Protein AF-R9LW75-F1 (afdb_monomer_lite)

Secondary structure (DSSP, 8-state):
-------TT-EEEEE--SHHHHHHHHHHHHTT-EEEEESSS--HHHHTTSSEEEE--S-HHHHHHHHHHHHHTT-EEEETT--TT-SB---EEEEETTEEEEE--TTS-HHHHHHHHHHHHHHIIIIIHHHHHHHHHHHHHHTT-HHHHHHHHHS-HHHHHHHHHHHHHSEEEEEEES---SHHHHHHHHHHHTTSSEEEETTS-HHHHHHHHHHTT-EEEEEE--SSS-HHHHHHHHHSTT---GGGSHHHHHHHHGGG--TTEEEEE---GGGHHHHHHHTT-SSSEEEETTSPP---SSEEEEEE--SS--HIIIIIIHHHHHHHHHTT-EEE-S-SSGGG-HHHHHHHHHHT-

Radius of gyration: 32.81 Å; chains: 1; bounding box: 68×45×93 Å

Sequence (357 aa):
MIVDVCWKNKKVLVVGSGKQGKRKGEQFEKEGALVSYRDHDFSFEEIARFDCVAACTDDRTMNDKIACFAQQYGVFCVSATYSKDASLHMMREINLDELKMGLSTKHGFLMYGELIKKEIIALYENKWKEKLVILKKFRPYVLGHKEWMRFLMDLRVDQLNWLFEMINGKEGRACVFHSCQDDGQHAMVMGFLEGTAMAFYMNESMETLKEICMHFNANIIWQPMFMHNGYVYTCFRRMFENAKPLLMNDNTWKKLLEPLDCENAVLIVHPTKDKRLRNKILSYCKCAQVIELDEKVQWNCSEMIVYPLFLLDGKHVKVDVEKMLEKGRREGIQIKMPFHCLLKCKEFQKIYLQSVL

Foldseek 3Di:
DDDDDQQAAFEEEEEAPPPQSVVVQVVSVVSRHDYDYDYPPDDLVVQLVGQEYEAEHPDPVVLQVSLQSCLVSVHAYEYPVDYPSHPDYDFDWDCDPLDIDGDDPPPPDPVVVVVVSVVVNCCCVPPPVLLSVLLVVCCVVCPPPVVLSVLSVVDDSVVSVVLVVQLVVLEFEEEEAADDDDPVQLVLVCVLCVPRHHYDHLVRPVLSVVVSSVSSNRHYHYEYADQDPDPSVVVVCVRVVPHDHLNVDLVLLLLQCVVQAAQQEEEEEADDVVCVSQVSSVVNHDHYHGDYLPDADDRPDLEHEYEHAAATLDPSLVPSVVVNVVVVVVVNHHYHYPDSYLSPRPSSSVSCVVPPD

Structure (mmCIF, N/CA/C/O backbone):
data_AF-R9LW75-F1
#
_entry.id   AF-R9LW75-F1
#
loop_
_atom_site.group_PDB
_atom_site.id
_atom_site.type_symbol
_atom_site.label_atom_id
_atom_site.label_alt_id
_atom_site.label_comp_id
_atom_site.label_asym_id
_atom_site.label_entity_id
_atom_site.label_seq_id
_atom_site.pdbx_PDB_ins_code
_atom_site.Cartn_x
_atom_site.Cartn_y
_atom_site.Cartn_z
_atom_site.occupancy
_atom_site.B_iso_or_equiv
_atom_site.auth_seq_id
_atom_site.auth_comp_id
_atom_site.auth_asym_id
_atom_site.auth_atom_id
_atom_site.pdbx_PDB_model_num
ATOM 1 N N . MET A 1 1 ? 8.024 13.841 -29.234 1.00 72.38 1 MET A N 1
ATOM 2 C CA . MET A 1 1 ? 7.632 12.458 -28.895 1.00 72.38 1 MET A CA 1
ATOM 3 C C . MET A 1 1 ? 8.854 11.769 -28.303 1.00 72.38 1 MET A C 1
ATOM 5 O O . MET A 1 1 ? 9.936 12.010 -28.817 1.00 72.38 1 MET A O 1
ATOM 9 N N . ILE A 1 2 ? 8.710 11.015 -27.211 1.00 82.81 2 ILE A N 1
ATOM 10 C CA . ILE A 1 2 ? 9.787 10.176 -26.654 1.00 82.81 2 ILE A CA 1
ATOM 11 C C . ILE A 1 2 ? 9.481 8.747 -27.095 1.00 82.81 2 ILE A C 1
ATOM 13 O O . ILE A 1 2 ? 8.336 8.320 -26.967 1.00 82.81 2 ILE A O 1
ATOM 17 N N . VAL A 1 3 ? 10.473 8.045 -27.636 1.00 85.00 3 VAL A N 1
ATOM 18 C CA . VAL A 1 3 ? 10.338 6.666 -28.117 1.00 85.00 3 VAL A CA 1
ATOM 19 C C . VAL A 1 3 ? 11.501 5.827 -27.605 1.00 85.00 3 VAL A C 1
ATOM 21 O O . VAL A 1 3 ? 12.612 6.340 -27.474 1.00 85.00 3 VAL A O 1
ATOM 24 N N . ASP A 1 4 ? 11.240 4.553 -27.319 1.00 86.69 4 ASP A N 1
ATOM 25 C CA . ASP A 1 4 ? 12.282 3.546 -27.121 1.00 86.69 4 ASP A CA 1
ATOM 26 C C . ASP A 1 4 ? 12.447 2.776 -28.435 1.00 86.69 4 ASP A C 1
ATOM 28 O O . ASP A 1 4 ? 11.464 2.262 -28.977 1.00 86.69 4 ASP A O 1
ATOM 32 N N . VAL A 1 5 ? 13.659 2.756 -28.987 1.00 87.88 5 VAL A N 1
ATOM 33 C CA . VAL A 1 5 ? 13.944 2.163 -30.300 1.00 87.88 5 VAL A CA 1
ATOM 34 C C . VAL A 1 5 ? 14.768 0.903 -30.094 1.00 87.88 5 VAL A C 1
ATOM 36 O O . VAL A 1 5 ? 15.819 0.941 -29.469 1.00 87.88 5 VAL A O 1
ATOM 39 N N . CYS A 1 6 ? 14.310 -0.222 -30.641 1.00 90.31 6 CYS A N 1
ATOM 40 C CA . CYS A 1 6 ? 15.078 -1.460 -30.600 1.00 90.31 6 CYS A CA 1
ATOM 41 C C . CYS A 1 6 ? 16.147 -1.460 -31.702 1.00 90.31 6 CYS A C 1
ATOM 43 O O . CYS A 1 6 ? 15.820 -1.588 -32.884 1.00 90.31 6 CYS A O 1
ATOM 45 N N . TRP A 1 7 ? 17.421 -1.360 -31.316 1.00 94.19 7 TRP A N 1
ATOM 46 C CA . TRP A 1 7 ? 18.557 -1.388 -32.250 1.00 94.19 7 TRP A CA 1
ATOM 47 C C . TRP A 1 7 ? 19.107 -2.783 -32.546 1.00 94.19 7 TRP A C 1
ATOM 49 O O . TRP A 1 7 ? 20.043 -2.921 -33.333 1.00 94.19 7 TRP A O 1
ATOM 59 N N . LYS A 1 8 ? 18.523 -3.833 -31.964 1.00 96.69 8 LYS A N 1
ATOM 60 C CA . LYS A 1 8 ? 18.993 -5.206 -32.152 1.00 96.69 8 LYS A CA 1
ATOM 61 C C . LYS A 1 8 ? 19.026 -5.579 -33.639 1.00 96.69 8 LYS A C 1
ATOM 63 O O . LYS A 1 8 ? 18.007 -5.510 -34.325 1.00 96.69 8 LYS A O 1
ATOM 68 N N . ASN A 1 9 ? 20.192 -6.014 -34.115 1.00 96.69 9 ASN A N 1
ATOM 69 C CA . ASN A 1 9 ? 20.493 -6.381 -35.503 1.00 96.69 9 ASN A CA 1
ATOM 70 C C . ASN A 1 9 ? 20.328 -5.246 -36.535 1.00 96.69 9 ASN A C 1
ATOM 72 O O . ASN A 1 9 ? 20.305 -5.515 -37.737 1.00 96.69 9 ASN A O 1
ATOM 76 N N . LYS A 1 10 ? 20.209 -3.987 -36.097 1.00 97.50 10 LYS A N 1
ATOM 77 C CA . LYS A 1 10 ? 20.144 -2.820 -36.985 1.00 97.50 10 LYS A CA 1
ATOM 78 C C . LYS A 1 10 ? 21.538 -2.353 -37.371 1.00 97.50 10 LYS A C 1
ATOM 80 O O . LYS A 1 10 ? 22.440 -2.360 -36.538 1.00 97.50 10 LYS A O 1
ATOM 85 N N . LYS A 1 11 ? 21.723 -1.955 -38.630 1.00 97.75 11 LYS A N 1
ATOM 86 C CA . LYS A 1 11 ? 23.001 -1.438 -39.127 1.00 97.75 11 LYS A CA 1
ATOM 87 C C . LYS A 1 11 ? 23.136 0.020 -38.719 1.00 97.75 11 LYS A C 1
ATOM 89 O O . LYS A 1 11 ? 22.323 0.848 -39.129 1.00 97.75 11 LYS A O 1
ATOM 94 N N . VAL A 1 12 ? 24.178 0.337 -37.957 1.00 97.31 12 VAL A N 1
ATOM 95 C CA . VAL A 1 12 ? 24.452 1.703 -37.501 1.00 97.31 12 VAL A CA 1
ATOM 96 C C . VAL A 1 12 ? 25.821 2.147 -37.995 1.00 97.31 12 VAL A C 1
ATOM 98 O O . VAL A 1 12 ? 26.823 1.487 -37.733 1.00 97.31 12 VAL A O 1
ATOM 101 N N . LEU A 1 13 ? 25.867 3.275 -38.695 1.00 96.88 13 LEU A N 1
ATOM 102 C CA . LEU A 1 13 ? 27.110 3.921 -39.101 1.00 96.88 13 LEU A CA 1
ATOM 103 C C . LEU A 1 13 ? 27.479 5.000 -38.084 1.00 96.88 13 LEU A C 1
ATOM 105 O O . LEU A 1 13 ? 26.689 5.901 -37.832 1.00 96.88 13 LEU A O 1
ATOM 109 N N . VAL A 1 14 ? 28.682 4.963 -37.528 1.00 96.81 14 VAL A N 1
ATOM 110 C CA . VAL A 1 14 ? 29.240 6.041 -36.706 1.00 96.81 14 VAL A CA 1
ATOM 111 C C . VAL A 1 14 ? 30.280 6.778 -37.536 1.00 96.81 14 VAL A C 1
ATOM 113 O O . VAL A 1 14 ? 31.276 6.185 -37.944 1.00 96.81 14 VAL A O 1
ATOM 116 N N . VAL A 1 15 ? 30.050 8.069 -37.771 1.00 95.19 15 VAL A N 1
ATOM 117 C CA . VAL A 1 15 ? 30.966 8.940 -38.517 1.00 95.19 15 VAL A CA 1
ATOM 118 C C . VAL A 1 15 ? 31.700 9.848 -37.534 1.00 95.19 15 VAL A C 1
ATOM 120 O O . VAL A 1 15 ? 31.070 10.658 -36.857 1.00 95.19 15 VAL A O 1
ATOM 123 N N . GLY A 1 16 ? 33.022 9.717 -37.460 1.00 93.25 16 GLY A N 1
ATOM 124 C CA . GLY A 1 16 ? 33.885 10.332 -36.453 1.00 93.25 16 GLY A CA 1
ATOM 125 C C . GLY A 1 16 ? 34.111 9.387 -35.271 1.00 93.25 16 GLY A C 1
ATOM 126 O O . GLY A 1 16 ? 33.317 9.354 -34.338 1.00 93.25 16 GLY A O 1
ATOM 127 N N . SER A 1 17 ? 35.211 8.636 -35.291 1.00 86.88 17 SER A N 1
ATOM 128 C CA . SER A 1 17 ? 35.638 7.619 -34.318 1.00 86.88 17 SER A CA 1
ATOM 129 C C . SER A 1 17 ? 36.383 8.193 -33.101 1.00 86.88 17 SER A C 1
ATOM 131 O O . SER A 1 17 ? 36.983 7.468 -32.299 1.00 86.88 17 SER A O 1
ATOM 133 N N . GLY A 1 18 ? 36.307 9.513 -32.916 1.00 89.44 18 GLY A N 1
ATOM 134 C CA . GLY A 1 18 ? 36.761 10.191 -31.709 1.00 89.44 18 GLY A CA 1
ATOM 135 C C . GLY A 1 18 ? 35.998 9.741 -30.455 1.00 89.44 18 GLY A C 1
ATOM 136 O O . GLY A 1 18 ? 35.123 8.872 -30.476 1.00 89.44 18 GLY A O 1
ATOM 137 N N . LYS A 1 19 ? 36.301 10.368 -29.314 1.00 91.31 19 LYS A N 1
ATOM 138 C CA . LYS A 1 19 ? 35.733 9.981 -28.008 1.00 91.31 19 LYS A CA 1
ATOM 139 C C . LYS A 1 19 ? 34.197 9.929 -28.001 1.00 91.31 19 LYS A C 1
ATOM 141 O O . LYS A 1 19 ? 33.622 9.038 -27.379 1.00 91.31 19 LYS A O 1
ATOM 146 N N . GLN A 1 20 ? 33.535 10.873 -28.675 1.00 89.12 20 GLN A N 1
ATOM 147 C CA . GLN A 1 20 ? 32.069 10.909 -28.752 1.00 89.12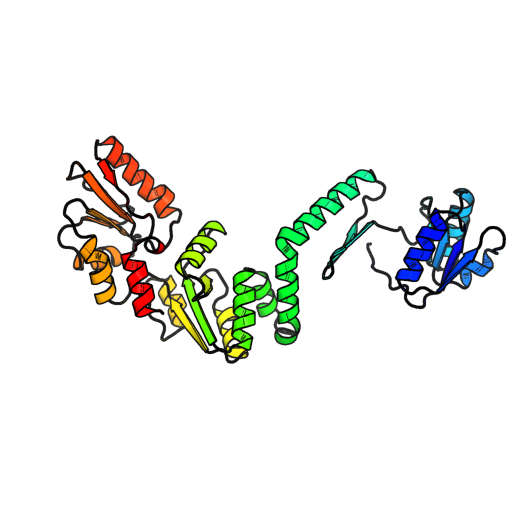 20 GLN A CA 1
ATOM 148 C C . GLN A 1 20 ? 31.505 9.789 -29.630 1.00 89.12 20 GLN A C 1
ATOM 150 O O . GLN A 1 20 ? 30.534 9.149 -29.231 1.00 89.12 20 GLN A O 1
ATOM 155 N N . GLY A 1 21 ? 32.131 9.520 -30.778 1.00 93.19 21 GLY A N 1
ATOM 156 C CA . GLY A 1 21 ? 31.723 8.438 -31.669 1.00 93.19 21 GLY A CA 1
ATOM 157 C C . GLY A 1 21 ? 31.882 7.068 -31.043 1.00 93.19 21 GLY A C 1
ATOM 158 O O . GLY A 1 21 ? 30.926 6.303 -31.054 1.00 93.19 21 GLY A O 1
ATOM 159 N N . LYS A 1 22 ? 33.027 6.786 -30.403 1.00 94.19 22 LYS A N 1
ATOM 160 C CA . LYS A 1 22 ? 33.232 5.528 -29.661 1.00 94.19 22 LYS A CA 1
ATOM 161 C C . LYS A 1 22 ? 32.154 5.317 -28.610 1.00 94.19 22 LYS A C 1
ATOM 163 O O . LYS A 1 22 ? 31.453 4.317 -28.641 1.00 94.19 22 LYS A O 1
ATOM 168 N N . ARG A 1 23 ? 31.922 6.325 -27.763 1.00 92.25 23 ARG A N 1
ATOM 169 C CA . ARG A 1 23 ? 30.869 6.276 -26.741 1.00 92.25 23 ARG A CA 1
ATOM 170 C C . ARG A 1 23 ? 29.479 6.019 -27.341 1.00 92.25 23 ARG A C 1
ATOM 172 O O . ARG A 1 23 ? 28.655 5.361 -26.711 1.00 92.25 23 ARG A O 1
ATOM 179 N N . LYS A 1 24 ? 29.173 6.587 -28.513 1.00 91.38 24 LYS A N 1
ATOM 180 C CA . LYS A 1 24 ? 27.884 6.377 -29.187 1.00 91.38 24 LYS A CA 1
ATOM 181 C C . LYS A 1 24 ? 27.779 5.000 -29.824 1.00 91.38 24 LYS A C 1
ATOM 183 O O . LYS A 1 24 ? 26.743 4.365 -29.665 1.00 91.38 24 LYS A O 1
ATOM 188 N N . GLY A 1 25 ? 28.827 4.539 -30.488 1.00 94.44 25 GLY A N 1
ATOM 189 C CA . GLY A 1 25 ? 28.880 3.201 -31.056 1.00 94.44 25 GLY A CA 1
ATOM 190 C C . GLY A 1 25 ? 28.752 2.118 -29.984 1.00 94.44 25 GLY A C 1
ATOM 191 O O . GLY A 1 25 ? 27.862 1.286 -30.099 1.00 94.44 25 GLY A O 1
ATOM 192 N N . GLU A 1 26 ? 29.489 2.223 -28.874 1.00 94.88 26 GLU A N 1
ATOM 193 C CA . GLU A 1 26 ? 29.370 1.324 -27.712 1.00 94.88 26 GLU A CA 1
ATOM 194 C C . GLU A 1 26 ? 27.936 1.271 -27.151 1.00 94.88 26 GLU A C 1
ATOM 196 O O . GLU A 1 26 ? 27.452 0.213 -26.746 1.00 94.88 26 GLU A O 1
ATOM 201 N N . GLN A 1 27 ? 27.222 2.408 -27.137 1.00 91.31 27 GLN A N 1
ATOM 202 C CA . GLN A 1 27 ? 25.816 2.451 -26.723 1.00 91.31 27 GLN A CA 1
ATOM 203 C C . GLN A 1 27 ? 24.937 1.610 -27.664 1.00 91.31 27 GLN A C 1
ATOM 205 O O . GLN A 1 27 ? 24.149 0.794 -27.192 1.00 91.31 27 GLN A O 1
ATOM 210 N N . PHE A 1 28 ? 25.091 1.770 -28.980 1.00 94.81 28 PHE A N 1
ATOM 211 C CA . PHE A 1 28 ? 24.346 0.986 -29.968 1.00 94.81 28 PHE A CA 1
ATOM 212 C C . PHE A 1 28 ? 24.725 -0.504 -29.940 1.00 94.81 28 PHE A C 1
ATOM 214 O O . PHE A 1 28 ? 23.843 -1.359 -30.009 1.00 94.81 28 PHE A O 1
ATOM 221 N N . GLU A 1 29 ? 26.009 -0.835 -29.786 1.00 96.06 29 GLU A N 1
ATOM 222 C CA . GLU A 1 29 ? 26.501 -2.214 -29.644 1.00 96.06 29 GLU A CA 1
ATOM 223 C C . GLU A 1 29 ? 25.880 -2.905 -28.426 1.00 96.06 29 GLU A C 1
ATOM 225 O O . GLU A 1 29 ? 25.405 -4.036 -28.531 1.00 96.06 29 GLU A O 1
ATOM 230 N N . LYS A 1 30 ? 25.799 -2.208 -27.284 1.00 92.88 30 LYS A N 1
ATOM 231 C CA . LYS A 1 30 ? 25.139 -2.717 -26.071 1.00 92.88 30 LYS A CA 1
ATOM 232 C C . LYS A 1 30 ? 23.656 -3.031 -26.298 1.00 92.88 30 LYS A C 1
ATOM 234 O O . LYS A 1 30 ? 23.120 -3.948 -25.679 1.00 92.88 30 LYS A O 1
ATOM 239 N N . GLU A 1 31 ? 23.001 -2.298 -27.193 1.00 91.62 31 GLU A N 1
ATOM 240 C CA . GLU A 1 31 ? 21.609 -2.523 -27.606 1.00 91.62 31 GLU A CA 1
ATOM 241 C C . GLU A 1 31 ? 21.476 -3.578 -28.731 1.00 91.62 31 GLU A C 1
ATOM 243 O O . GLU A 1 31 ? 20.371 -3.879 -29.190 1.00 91.62 31 GLU A O 1
ATOM 248 N N . GLY A 1 32 ? 22.592 -4.196 -29.138 1.00 95.62 32 GLY A N 1
ATOM 249 C CA . GLY A 1 32 ? 22.659 -5.286 -30.111 1.00 95.62 32 GLY A CA 1
ATOM 250 C C . GLY A 1 32 ? 22.753 -4.836 -31.568 1.00 95.62 32 GLY A C 1
ATOM 251 O O . GLY A 1 32 ? 22.433 -5.626 -32.458 1.00 95.62 32 GLY A O 1
ATOM 252 N N . ALA A 1 33 ? 23.128 -3.583 -31.829 1.00 97.44 33 ALA A N 1
ATOM 253 C CA . ALA A 1 33 ? 23.308 -3.064 -33.180 1.00 97.44 33 ALA A CA 1
ATOM 254 C C . ALA A 1 33 ? 24.572 -3.613 -33.861 1.00 97.44 33 ALA A C 1
ATOM 256 O O . ALA A 1 33 ? 25.560 -3.949 -33.211 1.00 97.44 33 ALA A O 1
ATOM 257 N N . LEU A 1 34 ? 24.562 -3.629 -35.194 1.00 97.88 34 LEU A N 1
ATOM 258 C CA . LEU A 1 34 ? 25.731 -3.900 -36.029 1.00 97.88 34 LEU A CA 1
ATOM 259 C C . LEU A 1 34 ? 26.406 -2.567 -36.364 1.00 97.88 34 LEU A C 1
ATOM 261 O O . LEU A 1 34 ? 26.012 -1.887 -37.317 1.00 97.88 34 LEU A O 1
ATOM 265 N N . VAL A 1 35 ? 27.386 -2.174 -35.550 1.00 97.38 35 VAL A N 1
ATOM 266 C CA . VAL A 1 35 ? 28.033 -0.861 -35.657 1.00 97.38 35 VAL A CA 1
ATOM 267 C C . VAL A 1 35 ? 29.226 -0.904 -36.609 1.00 97.38 35 VAL A C 1
ATOM 269 O O . VAL A 1 35 ? 30.082 -1.780 -36.534 1.00 97.38 35 VAL A O 1
ATOM 272 N N . SER A 1 36 ? 29.276 0.059 -37.526 1.00 95.94 36 SER A N 1
ATOM 273 C CA . SER A 1 36 ? 30.415 0.327 -38.405 1.00 95.94 36 SER A CA 1
ATOM 274 C C . SER A 1 36 ? 30.953 1.722 -38.116 1.00 95.94 36 SER A C 1
ATOM 276 O O . SER A 1 36 ? 30.174 2.666 -38.033 1.00 95.94 36 SER A O 1
ATOM 278 N N . TYR A 1 37 ? 32.270 1.864 -37.994 1.00 95.06 37 TYR A N 1
ATOM 279 C CA . TYR A 1 37 ? 32.921 3.153 -37.756 1.00 95.06 37 TYR A CA 1
ATOM 280 C C . TYR A 1 37 ? 33.612 3.643 -39.033 1.00 95.06 37 TYR A C 1
ATOM 282 O O . TYR A 1 37 ? 34.240 2.855 -39.748 1.00 95.06 37 TYR A O 1
ATOM 290 N N . ARG A 1 38 ? 33.495 4.943 -39.305 1.00 93.25 38 ARG A N 1
ATOM 291 C CA . ARG A 1 38 ? 34.195 5.662 -40.376 1.00 93.25 38 ARG A CA 1
ATOM 292 C C . ARG A 1 38 ? 34.694 7.001 -39.861 1.00 93.25 38 ARG A C 1
ATOM 294 O O . ARG A 1 38 ? 34.056 7.597 -38.996 1.00 93.25 38 ARG A O 1
ATOM 301 N N . ASP A 1 39 ? 35.791 7.487 -40.427 1.00 86.00 39 ASP A N 1
ATOM 302 C CA . ASP A 1 39 ? 36.298 8.832 -40.154 1.00 86.00 39 ASP A CA 1
ATOM 303 C C . ASP A 1 39 ? 36.195 9.688 -41.412 1.00 86.00 39 ASP A C 1
ATOM 305 O O . ASP A 1 39 ? 35.142 10.254 -41.702 1.00 86.00 39 ASP A O 1
ATOM 309 N N . HIS A 1 40 ? 37.281 9.768 -42.175 1.00 76.69 40 HIS A N 1
ATOM 310 C CA . HIS A 1 40 ? 37.393 10.617 -43.359 1.00 76.69 40 HIS A CA 1
ATOM 311 C C . HIS A 1 40 ? 37.097 9.875 -44.670 1.00 76.69 40 HIS A C 1
ATOM 313 O O . HIS A 1 40 ? 37.108 10.483 -45.734 1.00 76.69 40 HIS A O 1
ATOM 319 N N . ASP A 1 41 ? 36.848 8.570 -44.603 1.00 78.62 41 ASP A N 1
ATOM 320 C CA . ASP A 1 41 ? 36.812 7.635 -45.728 1.00 78.62 41 ASP A CA 1
ATOM 321 C C . ASP A 1 41 ? 35.397 7.186 -46.133 1.00 78.62 41 ASP A C 1
ATOM 323 O O . ASP A 1 41 ? 35.247 6.205 -46.860 1.00 78.62 41 ASP A O 1
ATOM 327 N N . PHE A 1 42 ? 34.350 7.894 -45.695 1.00 84.50 42 PHE A N 1
ATOM 328 C CA . PHE A 1 42 ? 32.965 7.561 -46.045 1.00 84.50 42 PHE A CA 1
ATOM 329 C C . PHE A 1 42 ? 32.414 8.415 -47.195 1.00 84.50 42 PHE A C 1
ATOM 331 O O . PHE A 1 42 ? 32.807 9.563 -47.403 1.00 84.50 42 PHE A O 1
ATOM 338 N N . SER A 1 43 ? 31.443 7.849 -47.911 1.00 89.38 43 SER A N 1
ATOM 339 C CA . SER A 1 43 ? 30.645 8.554 -48.923 1.00 89.38 43 SER A CA 1
ATOM 340 C C . SER A 1 43 ? 29.238 8.828 -48.395 1.00 89.38 43 SER A C 1
ATOM 342 O O . SER A 1 43 ? 28.713 8.058 -47.588 1.00 89.38 43 SER A O 1
ATOM 344 N N . PHE A 1 44 ? 28.590 9.907 -48.836 1.00 90.50 44 PHE A N 1
ATOM 345 C CA . PHE A 1 44 ? 27.218 10.191 -48.399 1.00 90.50 44 PHE A CA 1
ATOM 346 C C . PHE A 1 44 ? 26.253 9.089 -48.855 1.00 90.50 44 PHE A C 1
ATOM 348 O O . PHE A 1 44 ? 25.369 8.684 -48.106 1.00 90.50 44 PHE A O 1
ATOM 355 N N . GLU A 1 45 ? 26.484 8.506 -50.027 1.00 91.81 45 GLU A N 1
ATOM 356 C CA . GLU A 1 45 ? 25.711 7.389 -50.566 1.00 91.81 45 GLU A CA 1
ATOM 357 C C . GLU A 1 45 ? 25.814 6.121 -49.699 1.00 91.81 45 GLU A C 1
ATOM 359 O O . GLU A 1 45 ? 24.892 5.301 -49.684 1.00 91.81 45 GLU A O 1
ATOM 364 N N . GLU A 1 46 ? 26.908 5.951 -48.946 1.00 90.06 46 GLU A N 1
ATOM 365 C CA . GLU A 1 46 ? 27.062 4.853 -47.986 1.00 90.06 46 GLU A CA 1
ATOM 366 C C . GLU A 1 46 ? 26.055 4.974 -46.832 1.00 90.06 46 GLU A C 1
ATOM 368 O O . GLU A 1 46 ? 25.523 3.948 -46.408 1.00 90.06 46 GLU A O 1
ATOM 373 N N . ILE A 1 47 ? 25.707 6.194 -46.388 1.00 92.62 47 ILE A N 1
ATOM 374 C CA . ILE A 1 47 ? 24.740 6.442 -45.296 1.00 92.62 47 ILE A CA 1
ATOM 375 C C . ILE A 1 47 ? 23.383 5.797 -45.600 1.00 92.62 47 ILE A C 1
ATOM 377 O O . ILE A 1 47 ? 22.773 5.203 -44.712 1.00 92.62 47 ILE A O 1
ATOM 381 N N . ALA A 1 48 ? 22.931 5.848 -46.857 1.00 93.00 48 ALA A N 1
ATOM 382 C CA . ALA A 1 48 ? 21.635 5.311 -47.281 1.00 93.00 48 ALA A CA 1
ATOM 383 C C . ALA A 1 48 ? 21.502 3.782 -47.109 1.00 93.00 48 ALA A C 1
ATOM 385 O O . ALA A 1 48 ? 20.408 3.236 -47.228 1.00 93.00 48 ALA A O 1
ATOM 386 N N . ARG A 1 49 ? 22.605 3.070 -46.835 1.00 94.00 49 ARG A N 1
ATOM 387 C CA . ARG A 1 49 ? 22.632 1.609 -46.636 1.00 94.00 49 ARG A CA 1
ATOM 388 C C . ARG A 1 49 ? 22.427 1.183 -45.177 1.00 94.00 49 ARG A C 1
ATOM 390 O O . ARG A 1 49 ? 22.384 -0.021 -44.905 1.00 94.00 49 ARG A O 1
ATOM 397 N N . PHE A 1 50 ? 22.351 2.139 -44.254 1.00 96.44 50 PHE A N 1
ATOM 398 C CA . PHE A 1 50 ? 22.234 1.907 -42.816 1.00 96.44 50 PHE A CA 1
ATOM 399 C C . PHE A 1 50 ? 20.829 2.240 -42.310 1.00 96.44 50 PHE A C 1
ATOM 401 O O . PHE A 1 50 ? 20.130 3.072 -42.879 1.00 96.44 50 PHE A O 1
ATOM 408 N N . ASP A 1 51 ? 20.422 1.604 -41.209 1.00 96.44 51 ASP A N 1
ATOM 409 C CA . ASP A 1 51 ? 19.174 1.948 -40.519 1.00 96.44 51 ASP A CA 1
ATOM 410 C C . ASP A 1 51 ? 19.327 3.269 -39.738 1.00 96.44 51 ASP A C 1
ATOM 412 O O . ASP A 1 51 ? 18.357 4.007 -39.556 1.00 96.44 51 ASP A O 1
ATOM 416 N N . CYS A 1 52 ? 20.543 3.569 -39.262 1.00 96.88 52 CYS A N 1
ATOM 417 C CA . CYS A 1 52 ? 20.865 4.798 -38.543 1.00 96.88 52 CYS A CA 1
ATOM 418 C C . CYS A 1 52 ? 22.304 5.259 -38.803 1.00 96.88 52 CYS A C 1
ATOM 420 O O . CYS A 1 52 ? 23.216 4.444 -38.943 1.00 96.88 52 CYS A O 1
ATOM 422 N N . VAL A 1 53 ? 22.524 6.572 -38.770 1.00 96.56 53 VAL A N 1
ATOM 423 C CA . VAL A 1 53 ? 23.845 7.204 -38.742 1.00 96.56 53 VAL A CA 1
ATOM 424 C C . VAL A 1 53 ? 24.020 8.053 -37.477 1.00 96.56 53 VAL A C 1
ATOM 426 O O . VAL A 1 53 ? 23.117 8.774 -37.054 1.00 96.56 53 VAL A O 1
ATOM 429 N N . ALA A 1 54 ? 25.186 7.964 -36.845 1.00 96.25 54 ALA A N 1
ATOM 430 C CA . ALA A 1 54 ? 25.597 8.788 -35.719 1.00 96.25 54 ALA A CA 1
ATOM 431 C C . ALA A 1 54 ? 26.695 9.757 -36.190 1.00 96.25 54 ALA A C 1
ATOM 433 O O . ALA A 1 54 ? 27.860 9.378 -36.315 1.00 96.25 54 ALA A O 1
ATOM 434 N N . ALA A 1 55 ? 26.322 11.008 -36.457 1.00 95.88 55 ALA A N 1
ATOM 435 C CA . ALA A 1 55 ? 27.231 12.079 -36.846 1.00 95.88 55 ALA A CA 1
ATOM 436 C C . ALA A 1 55 ? 27.987 12.606 -35.614 1.00 95.88 55 ALA A C 1
ATOM 438 O O . ALA A 1 55 ? 27.440 13.359 -34.802 1.00 95.88 55 ALA A O 1
ATOM 439 N N . CYS A 1 56 ? 29.229 12.161 -35.447 1.00 95.06 56 CYS A N 1
ATOM 440 C CA . CYS A 1 56 ? 30.061 12.374 -34.263 1.00 95.06 56 CYS A CA 1
ATOM 441 C C . CYS A 1 56 ? 31.402 13.047 -34.590 1.00 95.06 56 CYS A C 1
ATOM 443 O O . CYS A 1 56 ? 32.362 12.893 -33.834 1.00 95.06 56 CYS A O 1
ATOM 445 N N . THR A 1 57 ? 31.476 13.784 -35.701 1.00 92.81 57 THR A N 1
ATOM 446 C CA . THR A 1 57 ? 32.681 14.529 -36.084 1.00 92.81 57 THR A CA 1
ATOM 447 C C . THR A 1 57 ? 32.858 15.776 -35.215 1.00 92.81 57 THR A C 1
ATOM 449 O O . THR A 1 57 ? 31.890 16.280 -34.630 1.00 92.81 57 THR A O 1
ATOM 452 N N . ASP A 1 58 ? 34.083 16.301 -35.167 1.00 89.94 58 ASP A N 1
ATOM 453 C CA . ASP A 1 58 ? 34.391 17.567 -34.493 1.00 89.94 58 ASP A CA 1
ATOM 454 C C . ASP A 1 58 ? 33.896 18.799 -35.288 1.00 89.94 58 ASP A C 1
ATOM 456 O O . ASP A 1 58 ? 33.839 19.904 -34.746 1.00 89.94 58 ASP A O 1
ATOM 460 N N . ASP A 1 59 ? 33.485 18.626 -36.554 1.00 90.88 59 ASP A N 1
ATOM 461 C CA . ASP A 1 59 ? 32.916 19.687 -37.391 1.00 90.88 59 ASP A CA 1
ATOM 462 C C . ASP A 1 59 ? 31.379 19.671 -37.350 1.00 90.88 59 ASP A C 1
ATOM 464 O O . ASP A 1 59 ? 30.701 18.813 -37.927 1.00 90.88 59 ASP A O 1
ATOM 468 N N . ARG A 1 60 ? 30.806 20.696 -36.711 1.00 92.00 60 ARG A N 1
ATOM 469 C CA . ARG A 1 60 ? 29.354 20.902 -36.652 1.00 92.00 60 ARG A CA 1
ATOM 470 C C . ARG A 1 60 ? 28.714 20.984 -38.042 1.00 92.00 60 ARG A C 1
ATOM 472 O O . ARG A 1 60 ? 27.638 20.429 -38.238 1.00 92.00 60 ARG A O 1
ATOM 479 N N . THR A 1 61 ? 29.368 21.639 -38.997 1.00 93.88 61 THR A N 1
ATOM 480 C CA . THR A 1 61 ? 28.862 21.807 -40.367 1.00 93.88 61 THR A CA 1
ATOM 481 C C . THR A 1 61 ? 28.761 20.463 -41.074 1.00 93.88 61 THR A C 1
ATOM 483 O O . THR A 1 61 ? 27.784 20.190 -41.770 1.00 93.88 61 THR A O 1
ATOM 486 N N . MET A 1 62 ? 29.760 19.602 -40.885 1.00 93.44 62 MET A N 1
ATOM 487 C CA . MET A 1 62 ? 29.749 18.248 -41.425 1.00 93.44 62 MET A CA 1
ATOM 488 C C . MET A 1 62 ? 28.645 17.404 -40.781 1.00 93.44 62 MET A C 1
ATOM 490 O O . MET A 1 62 ? 27.890 16.740 -41.490 1.00 93.44 62 MET A O 1
ATOM 494 N N . ASN A 1 63 ? 28.478 17.492 -39.457 1.00 94.69 63 ASN A N 1
ATOM 495 C CA . ASN A 1 63 ? 27.387 16.805 -38.761 1.00 94.69 63 ASN A CA 1
ATOM 496 C C . ASN A 1 63 ? 25.998 17.252 -39.259 1.00 94.69 63 ASN A C 1
ATOM 498 O O . ASN A 1 63 ? 25.115 16.411 -39.419 1.00 94.69 63 ASN A O 1
ATOM 502 N N . ASP A 1 64 ? 25.806 18.546 -39.538 1.00 95.19 64 ASP A N 1
ATOM 503 C CA . ASP A 1 64 ? 24.559 19.078 -40.103 1.00 95.19 64 ASP A CA 1
ATOM 504 C C . ASP A 1 64 ? 24.319 18.576 -41.539 1.00 95.19 64 ASP A C 1
ATOM 506 O O . ASP A 1 64 ? 23.198 18.201 -41.882 1.00 95.19 64 ASP A O 1
ATOM 510 N N . LYS A 1 65 ? 25.370 18.477 -42.368 1.00 95.12 65 LYS A N 1
ATOM 511 C CA . LYS A 1 65 ? 25.276 17.885 -43.717 1.00 95.12 65 LYS A CA 1
ATOM 512 C C . LYS A 1 65 ? 24.876 16.411 -43.671 1.00 95.12 65 LYS A C 1
ATOM 514 O O . LYS A 1 65 ? 24.000 16.000 -44.427 1.00 95.12 65 LYS A O 1
ATOM 519 N N . ILE A 1 66 ? 25.490 15.627 -42.780 1.00 95.56 66 ILE A N 1
ATOM 520 C CA . ILE A 1 66 ? 25.145 14.211 -42.568 1.00 95.56 66 ILE A CA 1
ATOM 521 C C . ILE A 1 66 ? 23.683 14.084 -42.133 1.00 95.56 66 ILE A C 1
ATOM 523 O O . ILE A 1 66 ? 22.960 13.252 -42.677 1.00 95.56 66 ILE A O 1
ATOM 527 N N . ALA A 1 67 ? 23.234 14.927 -41.198 1.00 96.31 67 ALA A N 1
ATOM 528 C CA . ALA A 1 67 ? 21.858 14.913 -40.712 1.00 96.31 67 ALA A CA 1
ATOM 529 C C . ALA A 1 67 ? 20.842 15.252 -41.810 1.00 96.31 67 ALA A C 1
ATOM 531 O O . ALA A 1 67 ? 19.875 14.514 -41.993 1.00 96.31 67 ALA A O 1
ATOM 532 N N . CYS A 1 68 ? 21.092 16.314 -42.581 1.00 96.06 68 CYS A N 1
ATOM 533 C CA . CYS A 1 68 ? 20.238 16.711 -43.698 1.00 96.06 68 CYS A CA 1
ATOM 534 C C . CYS A 1 68 ? 20.156 15.613 -44.770 1.00 96.06 68 CYS A C 1
ATOM 536 O O . CYS A 1 68 ? 19.063 15.274 -45.223 1.00 96.06 68 CYS A O 1
ATOM 538 N N . PHE A 1 69 ? 21.291 15.001 -45.128 1.00 96.31 69 PHE A N 1
ATOM 539 C CA . PHE A 1 69 ? 21.306 13.884 -46.070 1.00 96.31 69 PHE A CA 1
ATOM 540 C C . PHE A 1 69 ? 20.519 12.686 -45.523 1.00 96.31 69 PHE A C 1
ATOM 542 O O . PHE A 1 69 ? 19.610 12.194 -46.181 1.00 96.31 69 PHE A O 1
ATOM 549 N N . ALA A 1 70 ? 20.790 12.246 -44.293 1.00 96.31 70 ALA A N 1
ATOM 550 C CA . ALA A 1 70 ? 20.071 11.128 -43.684 1.00 96.31 70 ALA A CA 1
ATOM 551 C C . ALA A 1 70 ? 18.548 11.353 -43.665 1.00 96.31 70 ALA A C 1
ATOM 553 O O . ALA A 1 70 ? 17.786 10.450 -44.010 1.00 96.31 70 ALA A O 1
ATOM 554 N N . GLN A 1 71 ? 18.106 12.575 -43.350 1.00 94.44 71 GLN A N 1
ATOM 555 C CA . GLN A 1 71 ? 16.696 12.956 -43.375 1.00 94.44 71 GLN A CA 1
ATOM 556 C C . GLN A 1 71 ? 16.069 12.814 -44.771 1.00 94.44 71 GLN A C 1
ATOM 558 O O . GLN A 1 71 ? 14.973 12.266 -44.886 1.00 94.44 71 GLN A O 1
ATOM 563 N N . GLN A 1 72 ? 16.753 13.268 -45.828 1.00 94.31 72 GLN A N 1
ATOM 564 C CA . GLN A 1 72 ? 16.266 13.170 -47.213 1.00 94.31 72 GLN A CA 1
ATOM 565 C C . GLN A 1 72 ? 16.078 11.719 -47.678 1.00 94.31 72 GLN A C 1
ATOM 567 O O . GLN A 1 72 ? 15.181 11.443 -48.471 1.00 94.31 72 GLN A O 1
ATOM 572 N N . TYR A 1 73 ? 16.893 10.797 -47.165 1.00 94.06 73 TYR A N 1
ATOM 573 C CA . TYR A 1 73 ? 16.880 9.380 -47.539 1.00 94.06 73 TYR A CA 1
ATOM 574 C C . TYR A 1 73 ? 16.140 8.483 -46.533 1.00 94.06 73 TYR A C 1
ATOM 576 O O . TYR A 1 73 ? 16.172 7.261 -46.659 1.00 94.06 73 TYR A O 1
ATOM 584 N N . GLY A 1 74 ? 15.463 9.064 -45.536 1.00 93.19 74 GLY A N 1
ATOM 585 C CA . GLY A 1 74 ? 14.688 8.308 -44.548 1.00 93.19 74 GLY A CA 1
ATOM 586 C C . GLY A 1 74 ? 15.533 7.468 -43.582 1.00 93.19 74 GLY A C 1
ATOM 587 O O . GLY A 1 74 ? 15.025 6.508 -43.008 1.00 93.19 74 GLY A O 1
ATOM 588 N N . VAL A 1 75 ? 16.806 7.820 -43.391 1.00 96.12 75 VAL A N 1
ATOM 589 C CA . VAL A 1 75 ? 17.725 7.166 -42.449 1.00 96.12 75 VAL A CA 1
ATOM 590 C C . VAL A 1 75 ? 17.639 7.861 -41.089 1.00 96.12 75 VAL A C 1
ATOM 592 O O . VAL A 1 75 ? 17.616 9.094 -41.002 1.00 96.12 75 VAL A O 1
ATOM 595 N N . PHE A 1 76 ? 17.606 7.092 -39.995 1.00 96.25 76 PHE A N 1
ATOM 596 C CA . PHE A 1 76 ? 17.655 7.699 -38.665 1.00 96.25 76 PHE A CA 1
ATOM 597 C C . PHE A 1 76 ? 19.003 8.391 -38.437 1.00 96.25 76 PHE A C 1
ATOM 599 O O . PHE A 1 76 ? 20.047 7.861 -38.797 1.00 96.25 76 PHE A O 1
ATOM 606 N N . CYS A 1 77 ? 19.007 9.572 -37.825 1.00 95.81 77 CYS A N 1
ATOM 607 C CA . CYS A 1 77 ? 20.234 10.314 -37.577 1.00 95.81 77 CYS A CA 1
ATOM 608 C C . CYS A 1 77 ? 20.290 10.829 -36.147 1.00 95.81 77 CYS A C 1
ATOM 610 O O . CYS A 1 77 ? 19.358 11.478 -35.675 1.00 95.81 77 CYS A O 1
ATOM 612 N N . VAL A 1 78 ? 21.430 10.600 -35.498 1.00 94.56 78 VAL A N 1
ATOM 613 C CA . VAL A 1 78 ? 21.819 11.224 -34.232 1.00 94.56 78 VAL A CA 1
ATOM 614 C C . VAL A 1 78 ? 23.014 12.131 -34.501 1.00 94.56 78 VAL A C 1
ATOM 616 O O . VAL A 1 78 ? 23.983 11.698 -35.111 1.00 94.56 78 VAL A O 1
ATOM 619 N N . SER A 1 79 ? 22.981 13.372 -34.014 1.00 94.00 79 SER A N 1
ATOM 620 C CA . SER A 1 79 ? 24.108 14.312 -34.125 1.00 94.00 79 SER A CA 1
ATOM 621 C C . SER A 1 79 ? 24.696 14.635 -32.751 1.00 94.00 79 SER A C 1
ATOM 623 O O . SER A 1 79 ? 23.962 15.003 -31.830 1.00 94.00 79 SER A O 1
ATOM 625 N N . ALA A 1 80 ? 26.019 14.513 -32.608 1.00 89.50 80 ALA A N 1
ATOM 626 C CA . ALA A 1 80 ? 26.737 14.791 -31.363 1.00 89.50 80 ALA A CA 1
ATOM 627 C C . ALA A 1 80 ? 26.754 16.286 -31.004 1.00 89.50 80 ALA A C 1
ATOM 629 O O . ALA A 1 80 ? 26.710 16.632 -29.825 1.00 89.50 80 ALA A O 1
ATOM 630 N N . THR A 1 81 ? 26.770 17.171 -32.004 1.00 87.75 81 THR A N 1
ATOM 631 C CA . THR A 1 81 ? 26.770 18.636 -31.825 1.00 87.75 81 THR A CA 1
ATOM 632 C C . THR A 1 81 ? 25.370 19.242 -31.751 1.00 87.75 81 THR A C 1
ATOM 634 O O . THR A 1 81 ? 25.250 20.464 -31.707 1.00 87.75 81 THR A O 1
ATOM 637 N N . TYR A 1 82 ? 24.332 18.397 -31.714 1.00 85.81 82 TYR A N 1
ATOM 638 C CA . TYR A 1 82 ? 22.936 18.744 -31.972 1.00 85.81 82 TYR A CA 1
ATOM 639 C C . TYR A 1 82 ? 22.717 19.331 -33.377 1.00 85.81 82 TYR A C 1
ATOM 641 O O . TYR A 1 82 ? 23.363 20.287 -33.796 1.00 85.81 82 TYR A O 1
ATOM 649 N N . SER A 1 83 ? 21.743 18.776 -34.092 1.00 88.25 83 SER A N 1
ATOM 650 C CA . SER A 1 83 ? 21.270 19.290 -35.375 1.00 88.25 83 SER A CA 1
ATOM 651 C C . SER A 1 83 ? 19.754 19.239 -35.378 1.00 88.25 83 SER A C 1
ATOM 653 O O . SER A 1 83 ? 19.193 18.231 -34.962 1.00 88.25 83 SER A O 1
ATOM 655 N N . LYS A 1 84 ? 19.085 20.296 -35.838 1.00 87.06 84 LYS A N 1
ATOM 656 C CA . LYS A 1 84 ? 17.615 20.324 -35.960 1.00 87.06 84 LYS A CA 1
ATOM 657 C C . LYS A 1 84 ? 17.087 19.332 -37.008 1.00 87.06 84 LYS A C 1
ATOM 659 O O . LYS A 1 84 ? 15.929 18.942 -36.930 1.00 87.06 84 LYS A O 1
ATOM 664 N N . ASP A 1 85 ? 17.940 18.951 -37.959 1.00 90.62 85 ASP A N 1
ATOM 665 C CA . ASP A 1 85 ? 17.604 18.065 -39.076 1.00 90.62 85 ASP A CA 1
ATOM 666 C C . ASP A 1 85 ? 17.858 16.586 -38.713 1.00 90.62 85 ASP A C 1
ATOM 668 O O . ASP A 1 85 ? 17.458 15.675 -39.434 1.00 90.62 85 ASP A O 1
ATOM 672 N N . ALA A 1 86 ? 18.480 16.322 -37.555 1.00 91.81 86 ALA A N 1
ATOM 673 C CA . ALA A 1 86 ? 18.628 14.973 -37.022 1.00 91.81 86 ALA A CA 1
ATOM 674 C C . ALA A 1 86 ? 17.269 14.435 -36.550 1.00 91.81 86 ALA A C 1
ATOM 676 O O . ALA A 1 86 ? 16.582 15.061 -35.744 1.00 91.81 86 ALA A O 1
ATOM 677 N N . SER A 1 87 ? 16.901 13.241 -37.010 1.00 91.56 87 SER A N 1
ATOM 678 C CA . SER A 1 87 ? 15.615 12.616 -36.680 1.00 91.56 87 SER A CA 1
ATOM 679 C C . SER A 1 87 ? 15.545 12.058 -35.255 1.00 91.56 87 SER A C 1
ATOM 681 O O . SER A 1 87 ? 14.447 11.840 -34.742 1.00 91.56 87 SER A O 1
ATOM 683 N N . LEU A 1 88 ? 16.690 11.857 -34.592 1.00 90.44 88 LEU A N 1
ATOM 684 C CA . LEU A 1 88 ? 16.781 11.378 -33.217 1.00 90.44 88 LEU A CA 1
ATOM 685 C C . LEU A 1 88 ? 17.671 12.286 -32.363 1.00 90.44 88 LEU A C 1
ATOM 687 O O . LEU A 1 88 ? 18.818 12.596 -32.692 1.00 90.44 88 LEU A O 1
ATOM 691 N N . HIS A 1 89 ? 17.165 12.637 -31.182 1.00 87.88 89 HIS A N 1
ATOM 692 C CA . HIS A 1 89 ? 17.941 13.308 -30.145 1.00 87.88 89 HIS A CA 1
ATOM 693 C C . HIS A 1 89 ? 18.086 12.376 -28.956 1.00 87.88 89 HIS A C 1
ATOM 695 O O . HIS A 1 89 ? 17.103 12.016 -28.312 1.00 87.88 89 HIS A O 1
ATOM 701 N N . MET A 1 90 ? 19.324 11.990 -28.662 1.00 82.12 90 MET A N 1
ATOM 702 C CA . MET A 1 90 ? 19.609 11.097 -27.548 1.00 82.12 90 MET A CA 1
ATOM 703 C C . MET A 1 90 ? 19.297 11.786 -26.219 1.00 82.12 90 MET A C 1
ATOM 705 O O . MET A 1 90 ? 19.753 12.897 -25.948 1.00 82.12 90 MET A O 1
ATOM 709 N N . MET A 1 91 ? 18.510 11.102 -25.398 1.00 84.38 91 MET A N 1
ATOM 710 C CA . MET A 1 91 ? 18.009 11.596 -24.119 1.00 84.38 91 MET A CA 1
ATOM 711 C C . MET A 1 91 ? 18.750 10.933 -22.961 1.00 84.38 91 MET A C 1
ATOM 713 O O . MET A 1 91 ? 19.489 9.965 -23.145 1.00 84.38 91 MET A O 1
ATOM 717 N N . ARG A 1 92 ? 18.556 11.451 -21.746 1.00 83.88 92 ARG A N 1
ATOM 718 C CA . ARG A 1 92 ? 19.009 10.740 -20.553 1.00 83.88 92 ARG A CA 1
ATOM 719 C C . ARG A 1 92 ? 18.127 9.528 -20.334 1.00 83.88 92 ARG A C 1
ATOM 721 O O . ARG A 1 92 ? 16.909 9.662 -20.268 1.00 83.88 92 ARG A O 1
ATOM 728 N N . GLU A 1 93 ? 18.762 8.383 -20.163 1.00 87.31 93 GLU A N 1
ATOM 729 C CA . GLU A 1 93 ? 18.099 7.160 -19.742 1.00 87.31 93 GLU A CA 1
ATOM 730 C C . GLU A 1 93 ? 18.227 6.991 -18.225 1.00 87.31 93 GLU A C 1
ATOM 732 O O . GLU A 1 93 ? 19.289 7.210 -17.617 1.00 87.31 93 GLU A O 1
ATOM 737 N N . ILE A 1 94 ? 17.112 6.598 -17.622 1.00 89.94 94 ILE A N 1
ATOM 738 C CA . ILE A 1 94 ? 17.032 6.056 -16.275 1.00 89.94 94 ILE A CA 1
ATOM 739 C C . ILE A 1 94 ? 16.538 4.621 -16.438 1.00 89.94 94 ILE A C 1
ATOM 741 O O . ILE A 1 94 ? 15.430 4.404 -16.924 1.00 89.94 94 ILE A O 1
ATOM 745 N N . ASN A 1 95 ? 17.378 3.662 -16.066 1.00 88.62 95 ASN A N 1
ATOM 746 C CA . ASN A 1 95 ? 17.090 2.238 -16.166 1.00 88.62 95 ASN A CA 1
ATOM 747 C C . ASN A 1 95 ? 17.144 1.647 -14.754 1.00 88.62 95 ASN A C 1
ATOM 749 O O . ASN A 1 95 ? 18.179 1.740 -14.095 1.00 88.62 95 ASN A O 1
ATOM 753 N N . LEU A 1 96 ? 16.000 1.162 -14.276 1.00 89.56 96 LEU A N 1
ATOM 754 C CA . LEU A 1 96 ? 15.727 0.773 -12.892 1.00 89.56 96 LEU A CA 1
ATOM 755 C C . LEU A 1 96 ? 15.061 -0.608 -12.856 1.00 89.56 96 LEU A C 1
ATOM 757 O O . LEU A 1 96 ? 14.006 -0.778 -12.251 1.00 89.56 96 LEU A O 1
ATOM 761 N N . ASP A 1 97 ? 15.658 -1.580 -13.544 1.00 86.19 97 ASP A N 1
ATOM 762 C CA . ASP A 1 97 ? 15.188 -2.965 -13.677 1.00 86.19 97 ASP A CA 1
ATOM 763 C C . ASP A 1 97 ? 13.774 -3.072 -14.282 1.00 86.19 97 ASP A C 1
ATOM 765 O O . ASP A 1 97 ? 13.613 -3.221 -15.492 1.00 86.19 97 ASP A O 1
ATOM 769 N N . GLU A 1 98 ? 12.736 -2.954 -13.450 1.00 86.12 98 GLU A N 1
ATOM 770 C CA . GLU A 1 98 ? 11.322 -3.043 -13.838 1.00 86.12 98 GLU A CA 1
ATOM 771 C C . GLU A 1 98 ? 10.777 -1.747 -14.463 1.00 86.12 98 GLU A C 1
ATOM 773 O O . GLU A 1 98 ? 9.644 -1.719 -14.950 1.00 86.12 98 GLU A O 1
ATOM 778 N N . LEU A 1 99 ? 11.565 -0.664 -14.456 1.00 89.06 99 LEU A N 1
ATOM 779 C CA . LEU A 1 99 ? 11.182 0.636 -15.002 1.00 89.06 99 LEU A CA 1
ATOM 780 C C . LEU A 1 99 ? 12.306 1.249 -15.847 1.00 89.06 99 LEU A C 1
ATOM 782 O O . LEU A 1 99 ? 13.419 1.464 -15.371 1.00 89.06 99 LEU A O 1
ATOM 786 N N . LYS A 1 100 ? 11.985 1.622 -17.089 1.00 89.50 100 LYS A N 1
ATOM 787 C CA . LYS A 1 100 ? 12.856 2.411 -17.973 1.00 89.50 100 LYS A CA 1
ATOM 788 C C . LYS A 1 100 ? 12.179 3.735 -18.310 1.00 89.50 100 LYS A C 1
ATOM 790 O O . LYS A 1 100 ? 11.004 3.764 -18.669 1.00 89.50 100 LYS A O 1
ATOM 795 N N . MET A 1 101 ? 12.915 4.838 -18.192 1.00 89.69 101 MET A N 1
ATOM 796 C CA . MET A 1 101 ? 12.421 6.190 -18.463 1.00 89.69 101 MET A CA 1
ATOM 797 C C . MET A 1 101 ? 13.428 6.997 -19.281 1.00 89.69 101 MET A C 1
ATOM 799 O O . MET A 1 101 ? 14.633 6.954 -19.034 1.00 89.69 101 MET A O 1
ATOM 803 N N . GLY A 1 102 ? 12.910 7.783 -20.226 1.00 89.00 102 GLY A N 1
ATOM 804 C CA . GLY A 1 102 ? 13.668 8.789 -20.967 1.00 89.00 102 GLY A CA 1
ATOM 805 C C . GLY A 1 102 ? 13.367 10.200 -20.459 1.00 89.00 102 GLY A C 1
ATOM 806 O O . GLY A 1 102 ? 12.205 10.582 -20.346 1.00 89.00 102 GLY A O 1
ATOM 807 N N . LEU A 1 103 ? 14.407 10.994 -20.195 1.00 87.81 103 LEU A N 1
ATOM 808 C CA . LEU A 1 103 ? 14.311 12.380 -19.724 1.00 87.81 103 LEU A CA 1
ATOM 809 C C . LEU A 1 103 ? 15.056 13.338 -20.665 1.00 87.81 103 LEU A C 1
ATOM 811 O O . LEU A 1 103 ? 16.213 13.115 -21.024 1.00 87.81 103 LEU A O 1
ATOM 815 N N . SER A 1 104 ? 14.407 14.445 -21.036 1.00 85.56 104 SER A N 1
ATOM 816 C CA . SER A 1 104 ? 15.014 15.536 -21.809 1.00 85.56 104 SER A CA 1
ATOM 817 C C . SER A 1 104 ? 14.585 16.880 -21.248 1.00 85.56 104 SER A C 1
ATOM 819 O O . SER A 1 104 ? 13.410 17.099 -20.968 1.00 85.56 104 SER A O 1
ATOM 821 N N . THR A 1 105 ? 15.544 17.794 -21.141 1.00 83.69 105 THR A N 1
ATOM 822 C CA . THR A 1 105 ? 15.319 19.199 -20.788 1.00 83.69 105 THR A CA 1
ATOM 823 C C . THR A 1 105 ? 15.096 20.077 -22.021 1.00 83.69 105 THR A C 1
ATOM 825 O O . THR A 1 105 ? 15.074 21.294 -21.881 1.00 83.69 105 THR A O 1
ATOM 828 N N . LYS A 1 106 ? 14.968 19.491 -23.227 1.00 82.31 106 LYS A N 1
ATOM 829 C CA . LYS A 1 106 ? 14.861 20.220 -24.509 1.00 82.31 106 LYS A CA 1
ATOM 830 C C . LYS A 1 106 ? 15.907 21.339 -24.625 1.00 82.31 106 LYS A C 1
ATOM 832 O O . LYS A 1 106 ? 15.576 22.482 -24.919 1.00 82.31 106 LYS A O 1
ATOM 837 N N . HIS A 1 107 ? 17.162 20.995 -24.337 1.00 75.19 107 HIS A N 1
ATOM 838 C CA . HIS A 1 107 ? 18.323 21.900 -24.382 1.00 75.19 107 HIS A CA 1
ATOM 839 C C . HIS A 1 107 ? 18.378 22.929 -23.250 1.00 75.19 107 HIS A C 1
ATOM 841 O O . HIS A 1 107 ? 19.226 23.816 -23.262 1.00 75.19 107 HIS A O 1
ATOM 847 N N . GLY A 1 108 ? 17.533 22.780 -22.228 1.00 76.12 108 GLY A N 1
ATOM 848 C CA . GLY A 1 108 ? 17.743 23.416 -20.933 1.00 76.12 108 GLY A CA 1
ATOM 849 C C . GLY A 1 108 ? 19.018 22.913 -20.246 1.00 76.12 108 GLY A C 1
ATOM 850 O O . GLY A 1 108 ? 19.636 21.934 -20.672 1.00 76.12 108 GLY A O 1
ATOM 851 N N . PHE A 1 109 ? 19.393 23.564 -19.145 1.00 79.00 109 PHE A N 1
ATOM 852 C CA . PHE A 1 109 ? 20.668 23.352 -18.458 1.00 79.00 109 PHE A CA 1
ATOM 853 C C . PHE A 1 109 ? 20.950 21.874 -18.148 1.00 79.00 109 PHE A C 1
ATOM 855 O O . PHE A 1 109 ? 20.210 21.226 -17.402 1.00 79.00 109 PHE A O 1
ATOM 862 N N . LEU A 1 110 ? 22.047 21.342 -18.705 1.00 72.56 110 LEU A N 1
ATOM 863 C CA . LEU A 1 110 ? 22.373 19.918 -18.617 1.00 72.56 110 LEU A CA 1
ATOM 864 C C . LEU A 1 110 ? 22.417 19.444 -17.164 1.00 72.56 110 LEU A C 1
ATOM 866 O O . LEU A 1 110 ? 21.781 18.444 -16.856 1.00 72.56 110 LEU A O 1
ATOM 870 N N . MET A 1 111 ? 23.075 20.158 -16.250 1.00 82.44 111 MET A N 1
ATOM 871 C CA . MET A 1 111 ? 23.200 19.701 -14.857 1.00 82.44 111 MET A CA 1
ATOM 872 C C . MET A 1 111 ? 21.853 19.551 -14.141 1.00 82.44 111 MET A C 1
ATOM 874 O O . MET A 1 111 ? 21.727 18.710 -13.256 1.00 82.44 111 MET A O 1
ATOM 878 N N . TYR A 1 112 ? 20.824 20.301 -14.546 1.00 85.19 112 TYR A N 1
ATOM 879 C CA . TYR A 1 112 ? 19.512 20.219 -13.907 1.00 85.19 112 TYR A CA 1
ATOM 880 C C . TYR A 1 112 ? 18.845 18.855 -14.130 1.00 85.19 112 TYR A C 1
ATOM 882 O O . TYR A 1 112 ? 18.230 18.299 -13.227 1.00 85.19 112 TYR A O 1
ATOM 890 N N . GLY A 1 113 ? 19.041 18.241 -15.299 1.00 85.75 113 GLY A N 1
ATOM 891 C CA . GLY A 1 113 ? 18.525 16.890 -15.524 1.00 85.75 113 GLY A CA 1
ATOM 892 C C . GLY A 1 113 ? 19.274 15.791 -14.755 1.00 85.75 113 GLY A C 1
ATOM 893 O O . GLY A 1 113 ? 18.711 14.713 -14.598 1.00 85.75 113 GLY A O 1
ATOM 894 N N . GLU A 1 114 ? 20.486 16.040 -14.233 1.00 86.06 114 GLU A N 1
ATOM 895 C CA . GLU A 1 114 ? 21.115 15.115 -13.268 1.00 86.06 114 GLU A CA 1
ATOM 896 C C . GLU A 1 114 ? 20.423 15.174 -11.903 1.00 86.06 114 GLU A C 1
ATOM 898 O O . GLU A 1 114 ? 20.272 14.143 -11.251 1.00 86.06 114 GLU A O 1
ATOM 903 N N . LEU A 1 115 ? 19.967 16.360 -11.482 1.00 90.19 115 LEU A N 1
ATOM 904 C CA . LEU A 1 115 ? 19.192 16.516 -10.250 1.00 90.19 115 LEU A CA 1
ATOM 905 C C . LEU A 1 115 ? 17.860 15.760 -10.354 1.00 90.19 115 LEU A C 1
ATOM 907 O O . LEU A 1 115 ? 17.592 14.892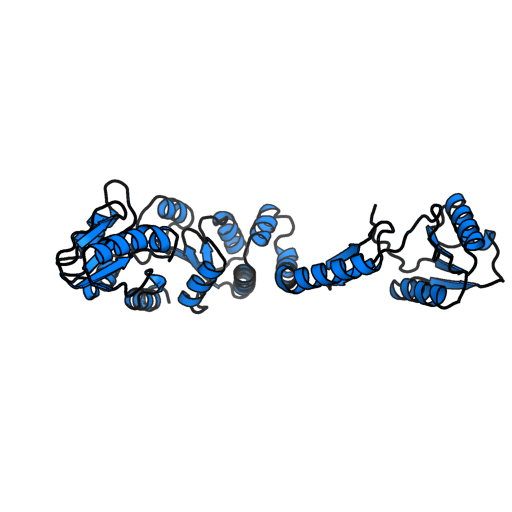 -9.528 1.00 90.19 115 LEU A O 1
ATOM 911 N N . ILE A 1 116 ? 17.102 15.994 -11.434 1.00 90.62 116 ILE A N 1
ATOM 912 C CA . ILE A 1 116 ? 15.839 15.285 -11.703 1.00 90.62 116 ILE A CA 1
ATOM 913 C C . ILE A 1 116 ? 16.064 13.769 -11.736 1.00 90.62 116 ILE A C 1
ATOM 915 O O . ILE A 1 116 ? 15.298 13.008 -11.150 1.00 90.62 116 ILE A O 1
ATOM 919 N N . LYS A 1 117 ? 17.136 13.309 -12.397 1.00 91.00 117 LYS A N 1
ATOM 920 C CA . LYS A 1 117 ? 17.483 11.885 -12.436 1.00 91.00 117 LYS A CA 1
ATOM 921 C C . LYS A 1 117 ? 17.673 11.311 -11.030 1.00 91.00 117 LYS A C 1
ATOM 923 O O . LYS A 1 117 ? 17.116 10.257 -10.743 1.00 91.00 117 LYS A O 1
ATOM 928 N N . LYS A 1 118 ? 18.427 11.986 -10.157 1.00 92.38 118 LYS A N 1
ATOM 929 C CA . LYS A 1 118 ? 18.645 11.535 -8.772 1.00 92.38 118 LYS A CA 1
ATOM 930 C C . LYS A 1 118 ? 17.343 11.474 -7.973 1.00 92.38 118 LYS A C 1
ATOM 932 O O . LYS A 1 118 ? 17.114 10.483 -7.288 1.00 92.38 118 LYS A O 1
ATOM 937 N N . GLU A 1 119 ? 16.488 12.487 -8.093 1.00 93.69 119 GLU A N 1
ATOM 938 C CA . GLU A 1 119 ? 15.191 12.530 -7.404 1.00 93.69 119 GLU A CA 1
ATOM 939 C C . GLU A 1 119 ? 14.261 11.397 -7.850 1.00 93.69 119 GLU A C 1
ATOM 941 O O . GLU A 1 119 ? 13.663 10.723 -7.014 1.00 93.69 119 GLU A O 1
ATOM 946 N N . ILE A 1 120 ? 14.189 11.128 -9.158 1.00 93.19 120 ILE A N 1
ATOM 947 C CA . ILE A 1 120 ? 13.384 10.031 -9.707 1.00 93.19 120 ILE A CA 1
ATOM 948 C C . ILE A 1 120 ? 13.894 8.669 -9.222 1.00 93.19 120 ILE A C 1
ATOM 950 O O . ILE A 1 120 ? 13.088 7.820 -8.844 1.00 93.19 120 ILE A O 1
ATOM 954 N N . ILE A 1 121 ? 15.215 8.453 -9.212 1.00 94.44 121 ILE A N 1
ATOM 955 C CA . ILE A 1 121 ? 15.809 7.206 -8.706 1.00 94.44 121 ILE A CA 1
ATOM 956 C C . ILE A 1 121 ? 15.454 7.016 -7.227 1.00 94.44 121 ILE A C 1
ATOM 958 O O . ILE A 1 121 ? 14.987 5.946 -6.849 1.00 94.44 121 ILE A O 1
ATOM 962 N N . ALA A 1 122 ? 15.608 8.057 -6.403 1.00 95.06 122 ALA A N 1
ATOM 963 C CA . ALA A 1 122 ? 15.256 7.993 -4.986 1.00 95.06 122 ALA A CA 1
ATOM 964 C C . ALA A 1 122 ? 13.759 7.710 -4.776 1.00 95.06 122 ALA A C 1
ATOM 966 O O . ALA A 1 122 ? 13.396 6.903 -3.924 1.00 95.06 122 ALA A O 1
ATOM 967 N N . LEU A 1 123 ? 12.881 8.333 -5.567 1.00 93.88 123 LEU A N 1
ATOM 968 C CA . LEU A 1 123 ? 11.442 8.079 -5.504 1.00 93.88 123 LEU A CA 1
ATOM 969 C C . LEU A 1 123 ? 11.100 6.632 -5.882 1.00 93.88 123 LEU A C 1
ATOM 971 O O . LEU A 1 123 ? 10.280 6.004 -5.213 1.00 93.88 123 LEU A O 1
ATOM 975 N N . TYR A 1 124 ? 11.735 6.093 -6.924 1.00 93.94 124 TYR A N 1
ATOM 976 C CA . TYR A 1 124 ? 11.545 4.704 -7.326 1.00 93.94 124 TYR A CA 1
ATOM 977 C C . TYR A 1 124 ? 11.981 3.738 -6.224 1.00 93.94 124 TYR A C 1
ATOM 979 O O . TYR A 1 124 ? 11.168 2.921 -5.793 1.00 93.94 124 TYR A O 1
ATOM 987 N N . GLU A 1 125 ? 13.218 3.865 -5.740 1.00 93.38 125 GLU A N 1
ATOM 988 C CA . GLU A 1 125 ? 13.782 2.977 -4.718 1.00 93.38 125 GLU A CA 1
ATOM 989 C C . GLU A 1 125 ? 12.966 3.013 -3.418 1.00 93.38 125 GLU A C 1
ATOM 991 O O . GLU A 1 125 ? 12.675 1.963 -2.855 1.00 93.38 125 GLU A O 1
ATOM 996 N N . ASN A 1 126 ? 12.517 4.198 -2.985 1.00 91.50 126 ASN A N 1
ATOM 997 C CA . ASN A 1 126 ? 11.828 4.356 -1.701 1.00 91.50 126 ASN A CA 1
ATOM 998 C C . ASN A 1 126 ? 10.320 4.066 -1.744 1.00 91.50 126 ASN A C 1
ATOM 1000 O O . ASN A 1 126 ? 9.725 3.841 -0.693 1.00 91.50 126 ASN A O 1
ATOM 1004 N N . LYS A 1 127 ? 9.668 4.143 -2.914 1.00 88.00 127 LYS A N 1
ATOM 1005 C CA . LYS A 1 127 ? 8.194 4.100 -2.995 1.00 88.00 127 LYS A CA 1
ATOM 1006 C C . LYS A 1 127 ? 7.638 3.089 -3.988 1.00 88.00 127 LYS A C 1
ATOM 1008 O O . LYS A 1 127 ? 6.559 2.547 -3.757 1.00 88.00 127 LYS A O 1
ATOM 1013 N N . TRP A 1 128 ? 8.293 2.887 -5.129 1.00 91.62 128 TRP A N 1
ATOM 1014 C CA . TRP A 1 128 ? 7.689 2.154 -6.249 1.00 91.62 128 TRP A CA 1
ATOM 1015 C C . TRP A 1 128 ? 8.287 0.775 -6.465 1.00 91.62 128 TRP A C 1
ATOM 1017 O O . TRP A 1 128 ? 7.553 -0.126 -6.861 1.00 91.62 128 TRP A O 1
ATOM 1027 N N . LYS A 1 129 ? 9.585 0.604 -6.203 1.00 93.81 129 LYS A N 1
ATOM 1028 C CA . LYS A 1 129 ? 10.344 -0.603 -6.535 1.00 93.81 129 LYS A CA 1
ATOM 1029 C C . LYS A 1 129 ? 9.695 -1.863 -5.987 1.00 93.81 129 LYS A C 1
ATOM 1031 O O . LYS A 1 129 ? 9.319 -2.739 -6.760 1.00 93.81 129 LYS A O 1
ATOM 1036 N N . GLU A 1 130 ? 9.503 -1.931 -4.673 1.00 93.31 130 GLU A N 1
ATOM 1037 C CA . GLU A 1 130 ? 8.943 -3.122 -4.033 1.00 93.31 130 GLU A CA 1
ATOM 1038 C C . GLU A 1 130 ? 7.522 -3.416 -4.535 1.00 93.31 130 GLU A C 1
ATOM 1040 O O . GLU A 1 130 ? 7.215 -4.545 -4.922 1.00 93.31 130 GLU A O 1
ATOM 1045 N N . LYS A 1 131 ? 6.685 -2.375 -4.644 1.00 93.56 131 LYS A N 1
ATOM 1046 C CA . LYS A 1 131 ? 5.314 -2.494 -5.147 1.00 93.56 131 LYS A CA 1
ATOM 1047 C C . LYS A 1 131 ? 5.267 -3.016 -6.587 1.00 93.56 131 LYS A C 1
ATOM 1049 O O . LYS A 1 131 ? 4.478 -3.905 -6.889 1.00 93.56 131 LYS A O 1
ATOM 1054 N N . LEU A 1 132 ? 6.113 -2.499 -7.479 1.00 93.69 132 LEU A N 1
ATOM 1055 C CA . LEU A 1 132 ? 6.187 -2.955 -8.870 1.00 93.69 132 LEU A CA 1
ATOM 1056 C C . LEU A 1 132 ? 6.681 -4.399 -8.968 1.00 93.69 132 LEU A C 1
ATOM 1058 O O . LEU A 1 132 ? 6.098 -5.187 -9.715 1.00 93.69 132 LEU A O 1
ATOM 1062 N N . VAL A 1 133 ? 7.699 -4.761 -8.181 1.00 93.62 133 VAL A N 1
ATOM 1063 C CA . VAL A 1 133 ? 8.223 -6.131 -8.117 1.00 93.62 133 VAL A CA 1
ATOM 1064 C C . VAL A 1 133 ? 7.125 -7.111 -7.716 1.00 93.62 133 VAL A C 1
ATOM 1066 O O . VAL A 1 133 ? 6.982 -8.151 -8.360 1.00 93.62 133 VAL A O 1
ATOM 1069 N N . ILE A 1 134 ? 6.311 -6.795 -6.704 1.00 94.12 134 ILE A N 1
ATOM 1070 C CA . ILE A 1 134 ? 5.230 -7.701 -6.311 1.00 94.12 134 ILE A CA 1
ATOM 1071 C C . ILE A 1 134 ? 4.049 -7.694 -7.285 1.00 94.12 134 ILE A C 1
ATOM 1073 O O . ILE A 1 134 ? 3.559 -8.763 -7.646 1.00 94.12 134 ILE A O 1
ATOM 1077 N N . LEU A 1 135 ? 3.630 -6.536 -7.802 1.00 93.69 135 LEU A N 1
ATOM 1078 C CA . LEU A 1 135 ? 2.559 -6.464 -8.805 1.00 93.69 135 LEU A CA 1
ATOM 1079 C C . LEU A 1 135 ? 2.906 -7.258 -10.074 1.00 93.69 135 LEU A C 1
ATOM 1081 O O . LEU A 1 135 ? 2.036 -7.903 -10.663 1.00 93.69 135 LEU A O 1
ATOM 1085 N N . LYS A 1 136 ? 4.186 -7.293 -10.467 1.00 92.50 136 LYS A N 1
ATOM 1086 C CA . LYS A 1 136 ? 4.664 -8.149 -11.561 1.00 92.50 136 LYS A CA 1
ATOM 1087 C C . LYS A 1 136 ? 4.397 -9.631 -11.295 1.00 92.50 136 LYS A C 1
ATOM 1089 O O . LYS A 1 136 ? 4.027 -10.339 -12.231 1.00 92.50 136 LYS A O 1
ATOM 1094 N N . LYS A 1 137 ? 4.519 -10.095 -10.045 1.00 91.56 137 LYS A N 1
ATOM 1095 C CA . LYS A 1 137 ? 4.207 -11.484 -9.663 1.00 91.56 137 LYS A CA 1
ATOM 1096 C C . LYS A 1 137 ? 2.714 -11.802 -9.787 1.00 91.56 137 LYS A C 1
ATOM 1098 O O . LYS A 1 137 ? 2.370 -12.933 -10.109 1.00 91.56 137 LYS A O 1
ATOM 1103 N N . PHE A 1 138 ? 1.834 -10.819 -9.588 1.00 91.12 138 PHE A N 1
ATOM 1104 C CA . PHE A 1 138 ? 0.385 -10.988 -9.756 1.00 91.12 138 PHE A CA 1
ATOM 1105 C C . PHE A 1 138 ? -0.061 -11.044 -11.221 1.00 91.12 138 PHE A C 1
ATOM 1107 O O . PHE A 1 138 ? -1.088 -11.650 -11.526 1.00 91.12 138 PHE A O 1
ATOM 1114 N N . ARG A 1 139 ? 0.699 -10.433 -12.139 1.00 89.94 139 ARG A N 1
ATOM 1115 C CA . ARG A 1 139 ? 0.314 -10.258 -13.549 1.00 89.94 139 ARG A CA 1
ATOM 1116 C C . ARG A 1 139 ? -0.185 -11.532 -14.251 1.00 89.94 139 ARG A C 1
ATOM 1118 O O . ARG A 1 139 ? -1.194 -11.412 -14.945 1.00 89.94 139 ARG A O 1
ATOM 1125 N N . PRO A 1 140 ? 0.451 -12.714 -14.112 1.00 89.12 140 PRO A N 1
ATOM 1126 C CA . PRO A 1 140 ? -0.024 -13.933 -14.771 1.00 89.12 140 PRO A CA 1
ATOM 1127 C C . PRO A 1 140 ? -1.428 -14.351 -14.328 1.00 89.12 140 PRO A C 1
ATOM 1129 O O . PRO A 1 140 ? -2.156 -14.947 -15.111 1.00 89.12 140 PRO A O 1
ATOM 1132 N N . TYR A 1 141 ? -1.813 -14.014 -13.096 1.00 86.75 141 TYR A N 1
ATOM 1133 C CA . TYR A 1 141 ? -3.070 -14.453 -12.503 1.00 86.75 141 TYR A CA 1
ATOM 1134 C C . TYR A 1 141 ? -4.227 -13.475 -12.700 1.00 86.75 141 TYR A C 1
ATOM 1136 O O . TYR A 1 141 ? -5.383 -13.869 -12.648 1.00 86.75 141 TYR A O 1
ATOM 1144 N N . VAL A 1 142 ? -3.928 -12.191 -12.909 1.00 89.00 142 VAL A N 1
ATOM 1145 C CA . VAL A 1 142 ? -4.955 -11.142 -13.032 1.00 89.00 142 VAL A CA 1
ATOM 1146 C C . VAL A 1 142 ? -5.116 -10.629 -14.459 1.00 89.00 142 VAL A C 1
ATOM 1148 O O . VAL A 1 142 ? -5.847 -9.667 -14.694 1.00 89.00 142 VAL A O 1
ATOM 1151 N N . LEU A 1 143 ? -4.434 -11.242 -15.433 1.00 87.94 143 LEU A N 1
ATOM 1152 C CA . LEU A 1 143 ? -4.527 -10.856 -16.838 1.00 87.94 143 LEU A CA 1
ATOM 1153 C C . LEU A 1 143 ? -5.985 -10.955 -17.319 1.00 87.94 143 LEU A C 1
ATOM 1155 O O . LEU A 1 143 ? -6.602 -12.008 -17.241 1.00 87.94 143 LEU A O 1
ATOM 1159 N N . GLY A 1 144 ? -6.539 -9.842 -17.807 1.00 88.31 144 GLY A N 1
ATOM 1160 C CA . GLY A 1 144 ? -7.948 -9.750 -18.217 1.00 88.31 144 GLY A CA 1
ATOM 1161 C C . GLY A 1 144 ? -8.902 -9.223 -17.136 1.00 88.31 144 GLY A C 1
ATOM 1162 O O . GLY A 1 144 ? -9.978 -8.739 -17.476 1.00 88.31 144 GLY A O 1
ATOM 1163 N N . HIS A 1 145 ? -8.488 -9.183 -15.865 1.00 92.12 145 HIS A N 1
ATOM 1164 C CA . HIS A 1 145 ? -9.293 -8.681 -14.746 1.00 92.12 145 HIS A CA 1
ATOM 1165 C C . HIS A 1 145 ? -8.926 -7.229 -14.395 1.00 92.12 145 HIS A C 1
ATOM 1167 O O . HIS A 1 145 ? -8.193 -6.961 -13.443 1.00 92.12 145 HIS A O 1
ATOM 1173 N N . LYS A 1 146 ? -9.429 -6.259 -15.174 1.00 91.25 146 LYS A N 1
ATOM 1174 C CA . LYS A 1 146 ? -9.083 -4.827 -15.010 1.00 91.25 146 LYS A CA 1
ATOM 1175 C C . LYS A 1 146 ? -9.386 -4.274 -13.613 1.00 91.25 146 LYS A C 1
ATOM 1177 O O . LYS A 1 146 ? -8.578 -3.516 -13.085 1.00 91.25 146 LYS A O 1
ATOM 1182 N N . GLU A 1 147 ? -10.516 -4.653 -13.018 1.00 93.06 147 GLU A N 1
ATOM 1183 C CA . GLU A 1 147 ? -10.892 -4.186 -11.675 1.00 93.06 147 GLU A CA 1
ATOM 1184 C C . GLU A 1 147 ? -9.964 -4.753 -10.592 1.00 93.06 147 GLU A C 1
ATOM 1186 O O . GLU A 1 147 ? -9.564 -4.029 -9.684 1.00 93.06 147 GLU A O 1
ATOM 1191 N N . TRP A 1 148 ? -9.514 -6.005 -10.736 1.00 95.00 148 TRP A N 1
ATOM 1192 C CA . TRP A 1 148 ? -8.530 -6.594 -9.825 1.00 95.00 148 TRP A CA 1
ATOM 1193 C C . TRP A 1 148 ? -7.182 -5.891 -9.939 1.00 95.00 148 TRP A C 1
ATOM 1195 O O . TRP A 1 148 ? -6.570 -5.573 -8.926 1.00 95.00 148 TRP A O 1
ATOM 1205 N N . MET A 1 149 ? -6.732 -5.586 -11.162 1.00 93.56 149 MET A N 1
ATOM 1206 C CA . MET A 1 149 ? -5.490 -4.834 -11.364 1.00 93.56 149 MET A CA 1
ATOM 1207 C C . MET A 1 149 ? -5.529 -3.467 -10.670 1.00 93.56 149 MET A C 1
ATOM 1209 O O . MET A 1 149 ? -4.556 -3.097 -10.018 1.00 93.56 149 MET A O 1
ATOM 1213 N N . ARG A 1 150 ? -6.646 -2.733 -10.781 1.00 93.44 150 ARG A N 1
ATOM 1214 C CA . ARG A 1 150 ? -6.829 -1.441 -10.098 1.00 93.44 150 ARG A CA 1
ATOM 1215 C C . ARG A 1 150 ? -6.800 -1.604 -8.584 1.00 93.44 150 ARG A C 1
ATOM 1217 O O . ARG A 1 150 ? -6.032 -0.922 -7.922 1.00 93.44 150 ARG A O 1
ATOM 1224 N N . PHE A 1 151 ? -7.557 -2.562 -8.059 1.00 95.38 151 PHE A N 1
ATOM 1225 C CA . PHE A 1 151 ? -7.587 -2.838 -6.627 1.00 95.38 151 PHE A CA 1
ATOM 1226 C C . PHE A 1 151 ? -6.196 -3.180 -6.068 1.00 95.38 151 PHE A C 1
ATOM 1228 O O . PHE A 1 151 ? -5.763 -2.587 -5.085 1.00 95.38 151 PHE A O 1
ATOM 1235 N N . LEU A 1 152 ? -5.444 -4.065 -6.732 1.00 95.44 152 LEU A N 1
ATOM 1236 C CA . LEU A 1 152 ? -4.070 -4.397 -6.337 1.00 95.44 152 LEU A CA 1
ATOM 1237 C C . LEU A 1 152 ? -3.136 -3.176 -6.399 1.00 95.44 152 LEU A C 1
ATOM 1239 O O . LEU A 1 152 ? -2.234 -3.044 -5.574 1.00 95.44 152 LEU A O 1
ATOM 1243 N N . MET A 1 153 ? -3.340 -2.266 -7.357 1.00 93.50 153 MET A N 1
ATOM 1244 C CA . MET A 1 153 ? -2.584 -1.013 -7.418 1.00 93.50 153 MET A CA 1
ATOM 1245 C C . MET A 1 153 ? -2.871 -0.078 -6.242 1.00 93.50 153 MET A C 1
ATOM 1247 O O . MET A 1 153 ? -1.989 0.712 -5.904 1.00 93.50 153 MET A O 1
ATOM 1251 N N . ASP A 1 154 ? -4.033 -0.169 -5.602 1.00 93.19 154 ASP A N 1
ATOM 1252 C CA . ASP A 1 154 ? -4.391 0.669 -4.454 1.00 93.19 154 ASP A CA 1
ATOM 1253 C C . ASP A 1 154 ? -3.893 0.084 -3.124 1.00 93.19 154 ASP A C 1
ATOM 1255 O O . ASP A 1 154 ? -3.609 0.837 -2.192 1.00 93.19 154 ASP A O 1
ATOM 1259 N N . LEU A 1 155 ? -3.681 -1.235 -3.055 1.00 94.94 155 LEU A N 1
ATOM 1260 C CA . LEU A 1 155 ? -3.192 -1.913 -1.852 1.00 94.94 155 LEU A CA 1
ATOM 1261 C C . LEU A 1 155 ? -1.782 -1.484 -1.426 1.00 94.94 155 LEU A C 1
ATOM 1263 O O . LEU A 1 155 ? -0.919 -1.105 -2.229 1.00 94.94 155 LEU A O 1
ATOM 1267 N N . ARG A 1 156 ? -1.532 -1.592 -0.123 1.00 94.31 156 ARG A N 1
ATOM 1268 C CA . ARG A 1 156 ? -0.217 -1.407 0.494 1.00 94.31 156 ARG A CA 1
ATOM 1269 C C . ARG A 1 156 ? 0.707 -2.579 0.163 1.00 94.31 156 ARG A C 1
ATOM 1271 O O . ARG A 1 156 ? 0.270 -3.650 -0.251 1.00 94.31 156 ARG A O 1
ATOM 1278 N N . VAL A 1 157 ? 2.010 -2.359 0.303 1.00 94.25 157 VAL A N 1
ATOM 1279 C CA . VAL A 1 157 ? 3.027 -3.348 -0.087 1.00 94.25 157 VAL A CA 1
ATOM 1280 C C . VAL A 1 157 ? 2.982 -4.593 0.800 1.00 94.25 157 VAL A C 1
ATOM 1282 O O . VAL A 1 157 ? 3.039 -5.705 0.290 1.00 94.25 157 VAL A O 1
ATOM 1285 N N . ASP A 1 158 ? 2.801 -4.424 2.104 1.00 94.69 158 ASP A N 1
ATOM 1286 C CA . ASP A 1 158 ? 2.580 -5.515 3.056 1.00 94.69 158 ASP A CA 1
ATOM 1287 C C . ASP A 1 158 ? 1.294 -6.298 2.767 1.00 94.69 158 ASP A C 1
ATOM 1289 O O . ASP A 1 158 ? 1.334 -7.526 2.725 1.00 94.69 158 ASP A O 1
ATOM 1293 N N . GLN A 1 159 ? 0.183 -5.620 2.474 1.00 96.06 159 GLN A N 1
ATOM 1294 C CA . GLN A 1 159 ? -1.062 -6.261 2.040 1.00 96.06 159 GLN A CA 1
ATOM 1295 C C . GLN A 1 159 ? -0.857 -7.081 0.756 1.00 96.06 159 GLN A C 1
ATOM 1297 O O . GLN A 1 159 ? -1.366 -8.197 0.656 1.00 96.06 159 GLN A O 1
ATOM 1302 N N . LEU A 1 160 ? -0.096 -6.561 -0.215 1.00 95.81 160 LEU A N 1
ATOM 1303 C CA . LEU A 1 160 ? 0.246 -7.275 -1.451 1.00 95.81 160 LEU A CA 1
ATOM 1304 C C . LEU A 1 160 ? 1.142 -8.490 -1.188 1.00 95.81 160 LEU A C 1
ATOM 1306 O O . LEU A 1 160 ? 0.888 -9.552 -1.757 1.00 95.81 160 LEU A O 1
ATOM 1310 N N . ASN A 1 161 ? 2.160 -8.345 -0.334 1.00 94.25 161 ASN A N 1
ATOM 1311 C CA . ASN A 1 161 ? 3.035 -9.440 0.097 1.00 94.25 161 ASN A CA 1
ATOM 1312 C C . ASN A 1 161 ? 2.214 -10.547 0.760 1.00 94.25 161 ASN A C 1
ATOM 1314 O O . ASN A 1 161 ? 2.255 -11.688 0.304 1.00 94.25 161 ASN A O 1
ATOM 1318 N N . TRP A 1 162 ? 1.382 -10.194 1.738 1.00 94.62 162 TRP A N 1
ATOM 1319 C CA . TRP A 1 162 ? 0.510 -11.144 2.420 1.00 94.62 162 TRP A CA 1
ATOM 1320 C C . TRP A 1 162 ? -0.474 -11.821 1.467 1.00 94.62 162 TRP A C 1
ATOM 1322 O O . TRP A 1 162 ? -0.629 -13.037 1.511 1.00 94.62 162 TRP A O 1
ATOM 1332 N N . LEU A 1 163 ? -1.110 -11.065 0.566 1.00 94.44 163 LEU A N 1
ATOM 1333 C CA . LEU A 1 163 ? -2.029 -11.625 -0.423 1.00 94.44 163 LEU A CA 1
ATOM 1334 C C . LEU A 1 163 ? -1.308 -12.634 -1.326 1.00 94.44 163 LEU A C 1
ATOM 1336 O O . LEU A 1 163 ? -1.850 -13.697 -1.613 1.00 94.44 163 LEU A O 1
ATOM 1340 N N . PHE A 1 164 ? -0.077 -12.335 -1.747 1.00 92.38 164 PHE A N 1
ATOM 1341 C CA . PHE A 1 164 ? 0.716 -13.233 -2.581 1.00 92.38 164 PHE A CA 1
ATOM 1342 C C . PHE A 1 164 ? 1.143 -14.503 -1.832 1.00 92.38 164 PHE A C 1
ATOM 1344 O O . PHE A 1 164 ? 1.032 -15.603 -2.374 1.00 92.38 164 PHE A O 1
ATOM 1351 N N . GLU A 1 165 ? 1.610 -14.374 -0.589 1.00 90.56 165 GLU A N 1
ATOM 1352 C CA . GLU A 1 165 ? 1.971 -15.509 0.270 1.00 90.56 165 GLU A CA 1
ATOM 1353 C C . GLU A 1 165 ? 0.766 -16.407 0.541 1.00 90.56 165 GLU A C 1
ATOM 1355 O O . GLU A 1 165 ? 0.834 -17.622 0.353 1.00 90.56 165 GLU A O 1
ATOM 1360 N N . MET A 1 166 ? -0.366 -15.801 0.881 1.00 89.06 166 MET A N 1
ATOM 1361 C CA . MET A 1 166 ? -1.618 -16.494 1.140 1.00 89.06 166 MET A CA 1
ATOM 1362 C C . MET A 1 166 ? -2.125 -17.242 -0.098 1.00 89.06 166 MET A C 1
ATOM 1364 O O . MET A 1 166 ? -2.580 -18.377 0.019 1.00 89.06 166 MET A O 1
ATOM 1368 N N . ILE A 1 167 ? -2.006 -16.677 -1.304 1.00 84.44 167 ILE A N 1
ATOM 1369 C CA . ILE A 1 167 ? -2.398 -17.379 -2.539 1.00 84.44 167 ILE A CA 1
ATOM 1370 C C . ILE A 1 167 ? -1.600 -18.676 -2.729 1.00 84.44 167 ILE A C 1
ATOM 1372 O O . ILE A 1 167 ? -2.147 -19.651 -3.261 1.00 84.44 167 ILE A O 1
ATOM 1376 N N . ASN A 1 168 ? -0.341 -18.703 -2.282 1.00 83.75 168 ASN A N 1
ATOM 1377 C CA . ASN A 1 168 ? 0.514 -19.888 -2.332 1.00 83.75 168 ASN A CA 1
ATOM 1378 C C . ASN A 1 168 ? 0.225 -20.859 -1.174 1.00 83.75 168 ASN A C 1
ATOM 1380 O O . ASN A 1 168 ? 0.141 -22.061 -1.409 1.00 83.75 168 ASN A O 1
ATOM 1384 N N . GLY A 1 169 ? 0.037 -20.349 0.048 1.00 84.44 169 GLY A N 1
ATOM 1385 C CA . GLY A 1 169 ? -0.251 -21.150 1.247 1.00 84.44 169 GLY A CA 1
ATOM 1386 C C . GLY A 1 169 ? -1.700 -21.638 1.365 1.00 84.44 169 GLY A C 1
ATOM 1387 O O . GLY A 1 169 ? -1.972 -22.567 2.112 1.00 84.44 169 GLY A O 1
ATOM 1388 N N . LYS A 1 170 ? -2.627 -21.041 0.606 1.00 85.38 170 LYS A N 1
ATOM 1389 C CA . LYS A 1 170 ? -4.084 -21.284 0.602 1.00 85.38 170 LYS A CA 1
ATOM 1390 C C . LYS A 1 170 ? -4.814 -21.000 1.912 1.00 85.38 170 LYS A C 1
ATOM 1392 O O . LYS A 1 170 ? -6.006 -21.285 2.002 1.00 85.38 170 LYS A O 1
ATOM 1397 N N . GLU A 1 171 ? -4.167 -20.377 2.884 1.00 91.12 171 GLU A N 1
ATOM 1398 C CA . GLU A 1 171 ? -4.781 -20.014 4.157 1.00 91.12 171 GLU A CA 1
ATOM 1399 C C . GLU A 1 171 ? -4.296 -18.655 4.652 1.00 91.12 171 GLU A C 1
ATOM 1401 O O . GLU A 1 171 ? -3.193 -18.206 4.338 1.00 91.12 171 GLU A O 1
ATOM 1406 N N . GLY A 1 172 ? -5.143 -17.976 5.421 1.00 91.81 172 GLY A N 1
ATOM 1407 C CA . GLY A 1 172 ? -4.775 -16.713 6.036 1.00 91.81 172 GLY A CA 1
ATOM 1408 C C . GLY A 1 172 ? -5.888 -16.112 6.880 1.00 91.81 172 GLY A C 1
ATOM 1409 O O . GLY A 1 172 ? -7.046 -16.535 6.845 1.00 91.81 172 GLY A O 1
ATOM 1410 N N . ARG A 1 173 ? -5.535 -15.073 7.636 1.00 93.12 173 ARG A N 1
ATOM 1411 C CA . ARG A 1 173 ? -6.475 -14.289 8.434 1.00 93.12 173 ARG A CA 1
ATOM 1412 C C . ARG A 1 173 ? -6.434 -12.818 8.046 1.00 93.12 173 ARG A C 1
ATOM 1414 O O . ARG A 1 173 ? -5.379 -12.190 8.084 1.00 93.12 173 ARG A O 1
ATOM 1421 N N . ALA A 1 174 ? -7.603 -12.278 7.723 1.00 94.75 174 ALA A N 1
ATOM 1422 C CA . ALA A 1 174 ? -7.796 -10.872 7.406 1.00 94.75 174 ALA A CA 1
ATOM 1423 C C . ALA A 1 174 ? -8.614 -10.202 8.516 1.00 94.75 174 ALA A C 1
ATOM 1425 O O . ALA A 1 174 ? -9.779 -10.541 8.742 1.00 94.75 174 ALA A O 1
ATOM 1426 N N . CYS A 1 175 ? -8.011 -9.240 9.208 1.00 95.50 175 CYS A N 1
ATOM 1427 C CA . CYS A 1 175 ? -8.681 -8.402 10.194 1.00 95.50 175 CYS A CA 1
ATOM 1428 C C . CYS A 1 175 ? -9.201 -7.133 9.517 1.00 95.50 175 CYS A C 1
ATOM 1430 O O . CYS A 1 175 ? -8.424 -6.335 8.997 1.00 95.50 175 CYS A O 1
ATOM 1432 N N . VAL A 1 176 ? -10.521 -6.938 9.532 1.00 95.62 176 VAL A N 1
ATOM 1433 C CA . VAL A 1 176 ? -11.175 -5.850 8.792 1.00 95.62 176 VAL A CA 1
ATOM 1434 C C . VAL A 1 176 ? -11.596 -4.734 9.737 1.00 95.62 176 VAL A C 1
ATOM 1436 O O . VAL A 1 176 ? -12.423 -4.934 10.628 1.00 95.62 176 VAL A O 1
ATOM 1439 N N . PHE A 1 177 ? -11.035 -3.550 9.522 1.00 94.38 177 PHE A N 1
ATOM 1440 C CA . PHE A 1 177 ? -11.288 -2.330 10.281 1.00 94.38 177 PHE A CA 1
ATOM 1441 C C . PHE A 1 177 ? -12.156 -1.363 9.468 1.00 94.38 177 PHE A C 1
ATOM 1443 O O . PHE A 1 177 ? -12.334 -1.514 8.264 1.00 94.38 177 PHE A O 1
ATOM 1450 N N . HIS A 1 178 ? -12.706 -0.330 10.107 1.00 90.62 178 HIS A N 1
ATOM 1451 C CA . HIS A 1 178 ? -13.539 0.650 9.398 1.00 90.62 178 HIS A CA 1
ATOM 1452 C C . HIS A 1 178 ? -12.752 1.469 8.365 1.00 90.62 178 HIS A C 1
ATOM 1454 O O . HIS A 1 178 ? -13.196 1.624 7.235 1.00 90.62 178 HIS A O 1
ATOM 1460 N N . SER A 1 179 ? -11.605 2.015 8.758 1.00 90.25 179 SER A N 1
ATOM 1461 C CA . SER A 1 179 ? -10.824 2.920 7.916 1.00 90.25 179 SER A CA 1
ATOM 1462 C C . SER A 1 179 ? -9.397 3.043 8.435 1.00 90.25 179 SER A C 1
ATOM 1464 O O . SER A 1 179 ? -9.168 2.879 9.635 1.00 90.25 179 SER A O 1
ATOM 1466 N N . CYS A 1 180 ? -8.482 3.433 7.552 1.00 91.00 180 CYS A N 1
ATOM 1467 C CA . CYS A 1 180 ? -7.125 3.854 7.881 1.00 91.00 180 CYS A CA 1
ATOM 1468 C C . CYS A 1 180 ? -6.907 5.296 7.415 1.00 91.00 180 CYS A C 1
ATOM 1470 O O . CYS A 1 180 ? -7.202 5.606 6.263 1.00 91.00 180 CYS A O 1
ATOM 1472 N N . GLN A 1 181 ? -6.418 6.171 8.293 1.00 86.94 181 GLN A N 1
ATOM 1473 C CA . GLN A 1 181 ? -6.167 7.578 7.958 1.00 86.94 181 GLN A CA 1
ATOM 1474 C C . GLN A 1 181 ? -4.779 7.803 7.355 1.00 86.94 181 GLN A C 1
ATOM 1476 O O . GLN A 1 181 ? -4.635 8.626 6.455 1.00 86.94 181 GLN A O 1
ATOM 1481 N N . ASP A 1 182 ? -3.771 7.086 7.850 1.00 89.81 182 ASP A N 1
ATOM 1482 C CA . ASP A 1 182 ? -2.369 7.276 7.486 1.00 89.81 182 ASP A CA 1
ATOM 1483 C C . ASP A 1 182 ? -1.520 6.030 7.794 1.00 89.81 182 ASP A C 1
ATOM 1485 O O . ASP A 1 182 ? -1.972 5.075 8.433 1.00 89.81 182 ASP A O 1
ATOM 1489 N N . ASP A 1 183 ? -0.268 6.048 7.334 1.00 90.06 183 ASP A N 1
ATOM 1490 C CA . ASP A 1 183 ? 0.679 4.938 7.489 1.00 90.06 183 ASP A CA 1
ATOM 1491 C C . ASP A 1 183 ? 1.061 4.680 8.957 1.00 90.06 183 ASP A C 1
ATOM 1493 O O . ASP A 1 183 ? 1.333 3.541 9.331 1.00 90.06 183 ASP A O 1
ATOM 1497 N N . GLY A 1 184 ? 1.025 5.703 9.818 1.00 91.50 184 GLY A N 1
ATOM 1498 C CA . GLY A 1 184 ? 1.291 5.552 11.251 1.00 91.50 184 GLY A CA 1
ATOM 1499 C C . GLY A 1 184 ? 0.175 4.786 11.963 1.00 91.50 184 GLY A C 1
ATOM 1500 O O . GLY A 1 184 ? 0.435 3.929 12.810 1.00 91.50 184 GLY A O 1
ATOM 1501 N N . GLN A 1 185 ? -1.079 5.043 11.588 1.00 91.00 185 GLN A N 1
ATOM 1502 C CA . GLN A 1 185 ? -2.223 4.271 12.061 1.00 91.00 185 GLN A CA 1
ATOM 1503 C C . GLN A 1 185 ? -2.186 2.834 11.526 1.00 91.00 185 GLN A C 1
ATOM 1505 O O . GLN A 1 185 ? -2.478 1.912 12.286 1.00 91.00 185 GLN A O 1
ATOM 1510 N N . HIS A 1 186 ? -1.797 2.627 10.261 1.00 94.12 186 HIS A N 1
ATOM 1511 C CA . HIS A 1 186 ? -1.592 1.284 9.709 1.00 94.12 186 HIS A CA 1
ATOM 1512 C C . HIS A 1 186 ? -0.532 0.505 10.502 1.00 94.12 186 HIS A C 1
ATOM 1514 O O . HIS A 1 186 ? -0.808 -0.595 10.974 1.00 94.12 186 HIS A O 1
ATOM 1520 N N . ALA A 1 187 ? 0.632 1.113 10.751 1.00 93.50 187 ALA A N 1
ATOM 1521 C CA . ALA A 1 187 ? 1.711 0.506 11.528 1.00 93.50 187 ALA A CA 1
ATOM 1522 C C . ALA A 1 187 ? 1.281 0.141 12.959 1.00 93.50 187 ALA A C 1
ATOM 1524 O O . ALA A 1 187 ? 1.638 -0.924 13.457 1.00 93.50 187 ALA A O 1
ATOM 1525 N N . MET A 1 188 ? 0.466 0.977 13.615 1.00 92.88 188 MET A N 1
ATOM 1526 C CA . MET A 1 188 ? -0.105 0.656 14.930 1.00 92.88 188 MET A CA 1
ATOM 1527 C C . MET A 1 188 ? -0.998 -0.589 14.878 1.00 92.88 188 MET A C 1
ATOM 1529 O O . MET A 1 188 ? -0.915 -1.440 15.761 1.00 92.88 188 MET A O 1
ATOM 1533 N N . VAL A 1 189 ? -1.857 -0.690 13.859 1.00 95.19 189 VAL A N 1
ATOM 1534 C CA . VAL A 1 189 ? -2.723 -1.860 13.674 1.00 95.19 189 VAL A CA 1
ATOM 1535 C C . VAL A 1 189 ? -1.880 -3.106 13.429 1.00 95.19 189 VAL A C 1
ATOM 1537 O O . VAL A 1 189 ? -2.092 -4.112 14.097 1.00 95.19 189 VAL A O 1
ATOM 1540 N N . MET A 1 190 ? -0.896 -3.035 12.535 1.00 95.19 190 MET A N 1
ATOM 1541 C CA . MET A 1 190 ? -0.008 -4.163 12.255 1.00 95.19 190 MET A CA 1
ATOM 1542 C C . MET A 1 190 ? 0.806 -4.581 13.485 1.00 95.19 190 MET A C 1
ATOM 1544 O O . MET A 1 190 ? 0.960 -5.775 13.729 1.00 95.19 190 MET A O 1
ATOM 1548 N N . GLY A 1 191 ? 1.241 -3.624 14.312 1.00 93.69 191 GLY A N 1
ATOM 1549 C CA . GLY A 1 191 ? 1.888 -3.901 15.595 1.00 93.69 191 GLY A CA 1
ATOM 1550 C C . GLY A 1 191 ? 0.981 -4.645 16.578 1.00 93.69 191 GLY A C 1
ATOM 1551 O O . GLY A 1 191 ? 1.447 -5.547 17.259 1.00 93.69 191 GLY A O 1
ATOM 1552 N N . PHE A 1 192 ? -0.317 -4.328 16.613 1.00 93.81 192 PHE A N 1
ATOM 1553 C CA . PHE A 1 192 ? -1.302 -5.072 17.409 1.00 93.81 192 PHE A CA 1
ATOM 1554 C C . PHE A 1 192 ? -1.546 -6.494 16.880 1.00 93.81 192 PHE A C 1
ATOM 1556 O O . PHE A 1 192 ? -1.803 -7.402 17.664 1.00 93.81 192 PHE A O 1
ATOM 1563 N N . LEU A 1 193 ? -1.499 -6.690 15.560 1.00 93.19 193 LEU A N 1
ATOM 1564 C CA . LEU A 1 193 ? -1.714 -8.002 14.947 1.00 93.19 193 LEU A CA 1
ATOM 1565 C C . LEU A 1 193 ? -0.485 -8.920 15.055 1.00 93.19 193 LEU A C 1
ATOM 1567 O O . LEU A 1 193 ? -0.615 -10.109 14.777 1.00 93.19 193 LEU A O 1
ATOM 1571 N N . GLU A 1 194 ? 0.691 -8.405 15.425 1.00 88.25 194 GLU A N 1
ATOM 1572 C CA . GLU A 1 194 ? 1.928 -9.180 15.645 1.00 88.25 194 GLU A CA 1
ATOM 1573 C C . GLU A 1 194 ? 2.280 -10.141 14.483 1.00 88.25 194 GLU A C 1
ATOM 1575 O O . GLU A 1 194 ? 2.816 -11.226 14.683 1.00 88.25 194 GLU A O 1
ATOM 1580 N N . GLY A 1 195 ? 1.938 -9.767 13.242 1.00 84.00 195 GLY A N 1
ATOM 1581 C CA . GLY A 1 195 ? 2.182 -10.580 12.038 1.00 84.00 195 GLY A CA 1
ATOM 1582 C C . GLY A 1 195 ? 1.279 -11.813 11.875 1.00 84.00 195 GLY A C 1
ATOM 1583 O O . GLY A 1 195 ? 1.404 -12.539 10.895 1.00 84.00 195 GLY A O 1
ATOM 1584 N N . THR A 1 196 ? 0.341 -12.045 12.792 1.00 85.94 196 THR A N 1
ATOM 1585 C CA . THR A 1 196 ? -0.563 -13.214 12.782 1.00 85.94 196 THR A CA 1
ATOM 1586 C C . THR A 1 196 ? -1.741 -13.071 11.814 1.00 85.94 196 THR A C 1
ATOM 1588 O O . THR A 1 196 ? -2.409 -14.047 11.468 1.00 85.94 196 THR A O 1
ATOM 1591 N N . ALA A 1 197 ? -2.022 -11.841 11.387 1.00 93.56 197 ALA A N 1
ATOM 1592 C CA . ALA A 1 197 ? -3.102 -11.486 10.482 1.00 93.56 197 ALA A CA 1
ATOM 1593 C C . ALA A 1 197 ? -2.734 -10.229 9.688 1.00 93.56 197 ALA A C 1
ATOM 1595 O O . ALA A 1 197 ? -1.886 -9.441 10.113 1.00 93.56 197 ALA A O 1
ATOM 1596 N N . MET A 1 198 ? -3.419 -10.014 8.566 1.00 96.44 198 MET A N 1
ATOM 1597 C CA . MET A 1 198 ? -3.287 -8.797 7.768 1.00 96.44 198 MET A CA 1
ATOM 1598 C C . MET A 1 198 ? -4.465 -7.854 7.987 1.00 96.44 198 MET A C 1
ATOM 1600 O O . MET A 1 198 ? -5.617 -8.286 8.073 1.00 96.44 198 MET A O 1
ATOM 1604 N N . ALA A 1 199 ? -4.176 -6.557 8.062 1.00 96.94 199 ALA A N 1
ATOM 1605 C CA . ALA A 1 199 ? -5.186 -5.522 8.191 1.00 96.94 199 ALA A CA 1
ATOM 1606 C C . ALA A 1 199 ? -5.740 -5.098 6.824 1.00 96.94 199 ALA A C 1
ATOM 1608 O O . ALA A 1 199 ? -4.992 -4.747 5.913 1.00 96.94 199 ALA A O 1
ATOM 1609 N N . PHE A 1 200 ? -7.065 -5.052 6.730 1.00 96.75 200 PHE A N 1
ATOM 1610 C CA . PHE A 1 200 ? -7.803 -4.456 5.616 1.00 96.75 200 PHE A CA 1
ATOM 1611 C C . PHE A 1 200 ? -8.856 -3.486 6.145 1.00 96.75 200 PHE A C 1
ATOM 1613 O O . PHE A 1 200 ? -9.223 -3.523 7.327 1.00 96.75 200 PHE A O 1
ATOM 1620 N N . TYR A 1 201 ? -9.351 -2.606 5.283 1.00 95.69 201 TYR A N 1
ATOM 1621 C CA . TYR A 1 201 ? -10.209 -1.497 5.677 1.00 95.69 201 TYR A CA 1
ATOM 1622 C C . TYR A 1 201 ? -11.473 -1.423 4.824 1.00 95.69 201 TYR A C 1
ATOM 1624 O O . TYR A 1 201 ? -11.440 -1.622 3.620 1.00 95.69 201 TYR A O 1
ATOM 1632 N N . MET A 1 202 ? -12.611 -1.078 5.429 1.00 94.12 202 MET A N 1
ATOM 1633 C CA . MET A 1 202 ? -13.900 -1.013 4.720 1.00 94.12 202 MET A CA 1
ATOM 1634 C C . MET A 1 202 ? -13.978 0.079 3.643 1.00 94.12 202 MET A C 1
ATOM 1636 O O . MET A 1 202 ? -14.918 0.072 2.854 1.00 94.12 202 MET A O 1
ATOM 1640 N N . ASN A 1 203 ? -13.045 1.035 3.625 1.00 91.50 203 ASN A N 1
ATOM 1641 C CA . ASN A 1 203 ? -12.901 1.999 2.531 1.00 91.50 203 ASN A CA 1
ATOM 1642 C C . ASN A 1 203 ? -12.077 1.455 1.348 1.00 91.50 203 ASN A C 1
ATOM 1644 O O . ASN A 1 203 ? -11.958 2.140 0.336 1.00 91.50 203 ASN A O 1
ATOM 1648 N N . GLU A 1 204 ? -11.519 0.251 1.466 1.00 94.12 20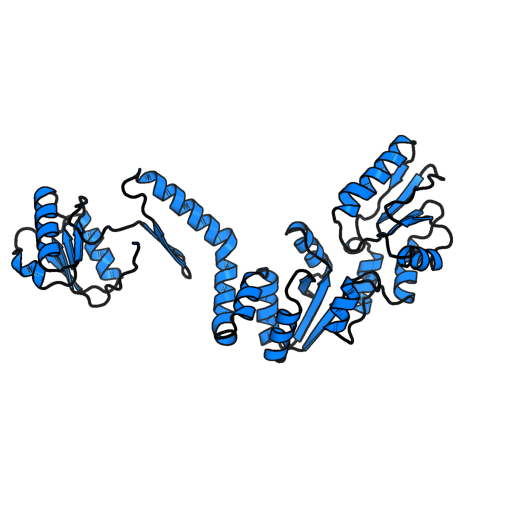4 GLU A N 1
ATOM 1649 C CA . GLU A 1 204 ? -10.964 -0.529 0.360 1.00 94.12 204 GLU A CA 1
ATOM 1650 C C . GLU A 1 204 ? -12.084 -1.370 -0.283 1.00 94.12 204 GLU A C 1
ATOM 1652 O O . GLU A 1 204 ? -13.125 -1.621 0.328 1.00 94.12 204 GLU A O 1
ATOM 1657 N N . SER A 1 205 ? -11.894 -1.818 -1.530 1.00 93.31 205 SER A N 1
ATOM 1658 C CA . SER A 1 205 ? -12.888 -2.651 -2.232 1.00 93.31 205 SER A CA 1
ATOM 1659 C C . SER A 1 205 ? -12.889 -4.092 -1.704 1.00 93.31 205 SER A C 1
ATOM 1661 O O . SER A 1 205 ? -12.310 -4.997 -2.307 1.00 93.31 205 SER A O 1
ATOM 1663 N N . MET A 1 206 ? -13.533 -4.303 -0.554 1.00 93.81 206 MET A N 1
ATOM 1664 C CA . MET A 1 206 ? -13.578 -5.592 0.147 1.00 93.81 206 MET A CA 1
ATOM 1665 C C . MET A 1 206 ? -14.254 -6.700 -0.668 1.00 93.81 206 MET A C 1
ATOM 1667 O O . MET A 1 206 ? -13.859 -7.861 -0.557 1.00 93.81 206 MET A O 1
ATOM 1671 N N . GLU A 1 207 ? -15.232 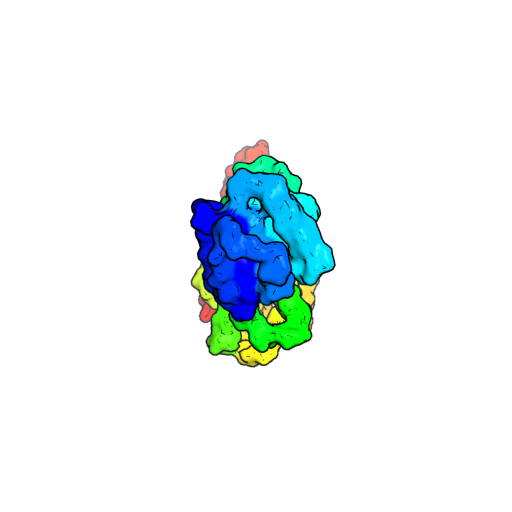-6.361 -1.510 1.00 93.12 207 GLU A N 1
ATOM 1672 C CA . GLU A 1 207 ? -15.842 -7.286 -2.464 1.00 93.12 207 GLU A CA 1
ATOM 1673 C C . GLU A 1 207 ? -14.797 -7.825 -3.448 1.00 93.12 207 GLU A C 1
ATOM 1675 O O . GLU A 1 207 ? -14.663 -9.039 -3.594 1.00 93.12 207 GLU A O 1
ATOM 1680 N N . THR A 1 208 ? -13.988 -6.941 -4.041 1.00 94.69 208 THR A N 1
ATOM 1681 C CA . THR A 1 208 ? -12.910 -7.318 -4.965 1.00 94.69 208 THR A CA 1
ATOM 1682 C C . THR A 1 208 ? -11.868 -8.195 -4.279 1.00 94.69 208 THR A C 1
ATOM 1684 O O . THR A 1 208 ? -11.434 -9.199 -4.841 1.00 94.69 208 THR A O 1
ATOM 1687 N N . LEU A 1 209 ? -11.488 -7.867 -3.040 1.00 94.62 209 LEU A N 1
ATOM 1688 C CA . LEU A 1 209 ? -10.575 -8.706 -2.265 1.00 94.62 209 LEU A CA 1
ATOM 1689 C C . LEU A 1 209 ? -11.157 -10.107 -2.044 1.00 94.62 209 LEU A C 1
ATOM 1691 O O . LEU A 1 209 ? -10.463 -11.104 -2.237 1.00 94.62 209 LEU A O 1
ATOM 1695 N N . LYS A 1 210 ? -12.436 -10.194 -1.663 1.00 92.69 210 LYS A N 1
ATOM 1696 C CA . LYS A 1 210 ? -13.129 -11.470 -1.463 1.00 92.69 210 LYS A CA 1
ATOM 1697 C C . LYS A 1 210 ? -13.159 -12.289 -2.754 1.00 92.69 210 LYS A C 1
ATOM 1699 O O . LYS A 1 210 ? -12.859 -13.479 -2.705 1.00 92.69 210 LYS A O 1
ATOM 1704 N N . GLU A 1 211 ? -13.488 -11.670 -3.886 1.00 93.06 211 GLU A N 1
ATOM 1705 C CA . GLU A 1 211 ? -13.488 -12.321 -5.201 1.00 93.06 211 GLU A CA 1
ATOM 1706 C C . GLU A 1 211 ? -12.116 -12.891 -5.559 1.00 93.06 211 GLU A C 1
ATOM 1708 O O . GLU A 1 211 ? -12.024 -14.048 -5.967 1.00 93.06 211 GLU A O 1
ATOM 1713 N N . ILE A 1 212 ? -11.053 -12.110 -5.352 1.00 93.06 212 ILE A N 1
ATOM 1714 C CA . ILE A 1 212 ? -9.672 -12.546 -5.571 1.00 93.06 212 ILE A CA 1
ATOM 1715 C C . ILE A 1 212 ? -9.358 -13.763 -4.688 1.00 93.06 212 ILE A C 1
ATOM 1717 O O . ILE A 1 212 ? -8.914 -14.793 -5.194 1.00 93.06 212 ILE A O 1
ATOM 1721 N N . CYS A 1 213 ? -9.634 -13.692 -3.383 1.00 92.06 213 CYS A N 1
ATOM 1722 C CA . CYS A 1 213 ? -9.391 -14.807 -2.462 1.00 92.06 213 CYS A CA 1
ATOM 1723 C C . CYS A 1 213 ? -10.173 -16.072 -2.862 1.00 92.06 213 CYS A C 1
ATOM 1725 O O . CYS A 1 213 ? -9.621 -17.173 -2.836 1.00 92.06 213 CYS A O 1
ATOM 1727 N N . MET A 1 214 ? -11.437 -15.920 -3.275 1.00 90.56 214 MET A N 1
ATOM 1728 C CA . MET A 1 214 ? -12.269 -17.026 -3.759 1.00 90.56 214 MET A CA 1
ATOM 1729 C C . MET A 1 214 ? -11.720 -17.629 -5.053 1.00 90.56 214 MET A C 1
ATOM 1731 O O . MET A 1 214 ? -11.654 -18.848 -5.168 1.00 90.56 214 MET A O 1
ATOM 1735 N N . HIS A 1 215 ? -11.281 -16.800 -6.002 1.00 91.25 215 HIS A N 1
ATOM 1736 C CA . HIS A 1 215 ? -10.695 -17.259 -7.261 1.00 91.25 215 HIS A CA 1
ATOM 1737 C C . HIS A 1 215 ? -9.468 -18.147 -7.037 1.00 91.25 215 HIS A C 1
ATOM 1739 O O . HIS A 1 215 ? -9.296 -19.165 -7.705 1.00 91.25 215 HIS A O 1
ATOM 1745 N N . PHE A 1 216 ? -8.635 -17.798 -6.056 1.00 90.25 216 PHE A N 1
ATOM 1746 C CA . PHE A 1 216 ? -7.461 -18.589 -5.704 1.00 90.25 216 PHE A CA 1
ATOM 1747 C C . PHE A 1 216 ? -7.751 -19.768 -4.771 1.00 90.25 216 PHE A C 1
ATOM 1749 O O . PHE A 1 216 ? -6.799 -20.440 -4.364 1.00 90.25 216 PHE A O 1
ATOM 1756 N N . ASN A 1 217 ? -9.021 -20.052 -4.456 1.00 90.69 217 ASN A N 1
ATOM 1757 C CA . ASN A 1 217 ? -9.438 -21.076 -3.494 1.00 90.69 217 ASN A CA 1
ATOM 1758 C C . ASN A 1 217 ? -8.720 -20.941 -2.143 1.00 90.69 217 ASN A C 1
ATOM 1760 O O . ASN A 1 217 ? -8.303 -21.933 -1.547 1.00 90.69 217 ASN A O 1
ATOM 1764 N N . ALA A 1 218 ? -8.526 -19.707 -1.686 1.00 90.31 218 ALA A N 1
ATOM 1765 C CA . ALA A 1 218 ? -7.905 -19.450 -0.403 1.00 90.31 218 ALA A CA 1
ATOM 1766 C C . ALA A 1 218 ? -8.927 -19.502 0.733 1.00 90.31 218 ALA A C 1
ATOM 1768 O O . ALA A 1 218 ? -9.977 -18.856 0.684 1.00 90.31 218 ALA A O 1
ATOM 1769 N N . ASN A 1 219 ? -8.588 -20.230 1.792 1.00 89.88 219 ASN A N 1
ATOM 1770 C CA . ASN A 1 219 ? -9.375 -20.288 3.008 1.00 89.88 219 ASN A CA 1
ATOM 1771 C C . ASN A 1 219 ? -9.020 -19.109 3.921 1.00 89.88 219 ASN A C 1
ATOM 1773 O O . ASN A 1 219 ? -8.056 -19.159 4.688 1.00 89.88 219 ASN A O 1
ATOM 1777 N N . ILE A 1 220 ? -9.799 -18.032 3.815 1.00 91.62 220 ILE A N 1
ATOM 1778 C CA . ILE A 1 220 ? -9.576 -16.816 4.597 1.00 91.62 220 ILE A CA 1
ATOM 1779 C C . ILE A 1 220 ? -10.547 -16.717 5.759 1.00 91.62 220 ILE A C 1
ATOM 1781 O O . ILE A 1 220 ? -11.766 -16.669 5.579 1.00 91.62 220 ILE A O 1
ATOM 1785 N N . ILE A 1 221 ? -9.983 -16.587 6.958 1.00 92.19 221 ILE A N 1
ATOM 1786 C CA . ILE A 1 221 ? -10.732 -16.217 8.153 1.00 92.19 221 ILE A CA 1
ATOM 1787 C C . ILE A 1 221 ? -10.873 -14.695 8.174 1.00 92.19 221 ILE A C 1
ATOM 1789 O O . ILE A 1 221 ? -9.906 -13.961 8.387 1.00 92.19 221 ILE A O 1
ATOM 1793 N N . TRP A 1 222 ? -12.100 -14.222 7.970 1.00 93.25 222 TRP A N 1
ATOM 1794 C CA . TRP A 1 222 ? -12.448 -12.804 8.024 1.00 93.25 222 TRP A CA 1
ATOM 1795 C C . TRP A 1 222 ? -12.843 -12.411 9.444 1.00 93.25 222 TRP A C 1
ATOM 1797 O O . TRP A 1 222 ? -13.921 -12.772 9.918 1.00 93.25 222 TRP A O 1
ATOM 1807 N N . GLN A 1 223 ? -11.986 -11.650 10.122 1.00 93.19 223 GLN A N 1
ATOM 1808 C CA . GLN A 1 223 ? -12.234 -11.167 11.476 1.00 93.19 223 GLN A CA 1
ATOM 1809 C C . GLN A 1 223 ? -12.645 -9.686 11.452 1.00 93.19 223 GLN A C 1
ATOM 1811 O O . GLN A 1 223 ? -11.789 -8.808 11.340 1.00 93.19 223 GLN A O 1
ATOM 1816 N N . PRO A 1 224 ? -13.939 -9.359 11.599 1.00 93.88 224 PRO A N 1
ATOM 1817 C CA . PRO A 1 224 ? -14.374 -7.979 11.732 1.00 93.88 224 PRO A CA 1
ATOM 1818 C C . PRO A 1 224 ? -13.903 -7.400 13.064 1.00 93.88 224 PRO A C 1
ATOM 1820 O O . PRO A 1 224 ? -14.189 -7.942 14.137 1.00 93.88 224 PRO A O 1
ATOM 1823 N N . MET A 1 225 ? -13.235 -6.258 12.990 1.00 93.62 225 MET A N 1
ATOM 1824 C CA . MET A 1 225 ? -12.757 -5.489 14.129 1.00 93.62 225 MET A CA 1
ATOM 1825 C C . MET A 1 225 ? -13.687 -4.283 14.321 1.00 93.62 225 MET A C 1
ATOM 1827 O O . MET A 1 225 ? -13.343 -3.140 14.030 1.00 93.62 225 MET A O 1
ATOM 1831 N N . PHE A 1 226 ? -14.918 -4.546 14.776 1.00 89.94 226 PHE A N 1
ATOM 1832 C CA . PHE A 1 226 ? -15.933 -3.523 15.060 1.00 89.94 226 PHE A CA 1
ATOM 1833 C C . PHE A 1 226 ? -16.467 -3.654 16.487 1.00 89.94 226 PHE A C 1
ATOM 1835 O O . PHE A 1 226 ? -16.591 -4.755 17.022 1.00 89.94 226 PHE A O 1
ATOM 1842 N N . MET A 1 227 ? -16.820 -2.522 17.099 1.00 85.75 227 MET A N 1
ATOM 1843 C CA . MET A 1 227 ? -17.261 -2.482 18.501 1.00 85.75 227 MET A CA 1
ATOM 1844 C C . MET A 1 227 ? -18.755 -2.771 18.672 1.00 85.75 227 MET A C 1
ATOM 1846 O O . MET A 1 227 ? -19.188 -3.199 19.736 1.00 85.75 227 MET A O 1
ATOM 1850 N N . HIS A 1 228 ? -19.568 -2.528 17.643 1.00 81.38 228 HIS A N 1
ATOM 1851 C CA . HIS A 1 228 ? -21.013 -2.714 17.730 1.00 81.38 228 HIS A CA 1
ATOM 1852 C C . HIS A 1 228 ? -21.642 -3.019 16.368 1.00 81.38 228 HIS A C 1
ATOM 1854 O O . HIS A 1 228 ? -21.036 -2.805 15.316 1.00 81.38 228 HIS A O 1
ATOM 1860 N N . ASN A 1 229 ? -22.897 -3.476 16.396 1.00 82.75 229 ASN A N 1
ATOM 1861 C CA . ASN A 1 229 ? -23.704 -3.699 15.200 1.00 82.75 229 ASN A CA 1
ATOM 1862 C C . ASN A 1 229 ? -24.213 -2.366 14.621 1.00 82.75 229 ASN A C 1
ATOM 1864 O O . ASN A 1 229 ? -25.349 -1.958 14.862 1.00 82.75 229 ASN A O 1
ATOM 1868 N N . GLY A 1 230 ? -23.322 -1.646 13.943 1.00 84.44 230 GLY A N 1
ATOM 1869 C CA . GLY A 1 230 ? -23.617 -0.403 13.232 1.00 84.44 230 GLY A CA 1
ATOM 1870 C C . GLY A 1 230 ? -23.803 -0.599 11.728 1.00 84.44 230 GLY A C 1
ATOM 1871 O O . GLY A 1 230 ? -23.778 -1.719 11.212 1.00 84.44 230 GLY A O 1
ATOM 1872 N N . TYR A 1 231 ? -23.936 0.520 11.011 1.00 87.81 231 TYR A N 1
ATOM 1873 C CA . TYR A 1 231 ? -24.039 0.543 9.548 1.00 87.81 231 TYR A CA 1
ATOM 1874 C C . TYR A 1 231 ? -22.863 -0.180 8.876 1.00 87.81 231 TYR A C 1
ATOM 1876 O O . TYR A 1 231 ? -23.069 -1.083 8.073 1.00 87.81 231 TYR A O 1
ATOM 1884 N N . VAL A 1 232 ? -21.634 0.146 9.285 1.00 89.00 232 VAL A N 1
ATOM 1885 C CA . VAL A 1 232 ? -20.402 -0.433 8.728 1.00 89.00 232 VAL A CA 1
ATOM 1886 C C . VAL A 1 232 ? -20.375 -1.953 8.889 1.00 89.00 232 VAL A C 1
ATOM 1888 O O . VAL A 1 232 ? -20.142 -2.671 7.920 1.00 89.00 232 VAL A O 1
ATOM 1891 N N . TYR A 1 233 ? -20.674 -2.459 10.091 1.00 90.06 233 TYR A N 1
ATOM 1892 C CA . TYR A 1 233 ? -20.742 -3.903 10.314 1.00 90.06 233 TYR A CA 1
ATOM 1893 C C . TYR A 1 233 ? -21.879 -4.552 9.516 1.00 90.06 233 TYR A C 1
ATOM 1895 O O . TYR A 1 233 ? -21.720 -5.659 9.014 1.00 90.06 233 TYR A O 1
ATOM 1903 N N . THR A 1 234 ? -23.009 -3.863 9.340 1.00 90.00 234 THR A N 1
ATOM 1904 C CA . THR A 1 234 ? -24.102 -4.355 8.492 1.00 90.00 234 THR A CA 1
ATOM 1905 C C . THR A 1 234 ? -23.648 -4.515 7.041 1.00 90.00 234 THR A C 1
ATOM 1907 O O . THR A 1 234 ? -23.958 -5.537 6.432 1.00 90.00 234 THR A O 1
ATOM 1910 N N . CYS A 1 235 ? -22.884 -3.558 6.503 1.00 91.56 235 CYS A N 1
ATOM 1911 C CA . CYS A 1 235 ? -22.274 -3.669 5.176 1.00 91.56 235 CYS A CA 1
ATOM 1912 C C . CYS A 1 235 ? -21.288 -4.840 5.111 1.00 91.56 235 CYS A C 1
ATOM 1914 O O . CYS A 1 235 ? -21.409 -5.685 4.232 1.00 91.56 235 CYS A O 1
ATOM 1916 N N . PHE A 1 236 ? -20.384 -4.952 6.088 1.00 93.31 236 PHE A N 1
ATOM 1917 C CA . PHE A 1 236 ? -19.446 -6.072 6.184 1.00 93.31 236 PHE A CA 1
ATOM 1918 C C . PHE A 1 236 ? -20.158 -7.434 6.210 1.00 93.31 236 PHE A C 1
ATOM 1920 O O . PHE A 1 236 ? -19.822 -8.339 5.451 1.00 93.31 236 PHE A O 1
ATOM 1927 N N . ARG A 1 237 ? -21.190 -7.582 7.043 1.00 92.56 237 ARG A N 1
ATOM 1928 C CA . ARG A 1 237 ? -21.921 -8.843 7.217 1.00 92.56 237 ARG A CA 1
ATOM 1929 C C . ARG A 1 237 ? -22.632 -9.296 5.940 1.00 92.56 237 ARG A C 1
ATOM 1931 O O . ARG A 1 237 ? -22.773 -10.493 5.745 1.00 92.56 237 ARG A O 1
ATOM 1938 N N . ARG A 1 238 ? -23.059 -8.371 5.068 1.00 91.94 238 ARG A N 1
ATOM 1939 C CA . ARG A 1 238 ? -23.629 -8.717 3.748 1.00 91.94 238 ARG A CA 1
ATOM 1940 C C . ARG A 1 238 ? -22.611 -9.408 2.841 1.00 91.94 238 ARG A C 1
ATOM 1942 O O . ARG A 1 238 ? -22.996 -10.206 2.000 1.00 91.94 238 ARG A O 1
ATOM 1949 N N . MET A 1 239 ? -21.326 -9.107 3.011 1.00 92.00 239 MET A N 1
ATOM 1950 C CA . MET A 1 239 ? -20.247 -9.769 2.279 1.00 92.00 239 MET A CA 1
ATOM 1951 C C . MET A 1 239 ? -19.774 -11.045 2.981 1.00 92.00 239 MET A C 1
ATOM 1953 O O . MET A 1 239 ? -19.429 -12.017 2.311 1.00 92.00 239 MET A O 1
ATOM 1957 N N . PHE A 1 240 ? -19.759 -11.064 4.314 1.00 90.94 240 PHE A N 1
ATOM 1958 C CA . PHE A 1 240 ? -19.171 -12.136 5.122 1.00 90.94 240 PHE A CA 1
ATOM 1959 C C . PHE A 1 240 ? -20.179 -12.644 6.167 1.00 90.94 240 PHE A C 1
ATOM 1961 O O . PHE A 1 240 ? -20.114 -12.291 7.346 1.00 90.94 240 PHE A O 1
ATOM 1968 N N . GLU A 1 241 ? -21.124 -13.482 5.727 1.00 78.44 241 GLU A N 1
ATOM 1969 C CA . GLU A 1 241 ? -22.370 -13.794 6.456 1.00 78.44 241 GLU A CA 1
ATOM 1970 C C . GLU A 1 241 ? -22.195 -14.524 7.802 1.00 78.44 241 GLU A C 1
ATOM 1972 O O . GLU A 1 241 ? -23.103 -14.505 8.631 1.00 78.44 241 GLU A O 1
ATOM 1977 N N . ASN A 1 242 ? -21.010 -15.069 8.093 1.00 80.44 242 ASN A N 1
ATOM 1978 C CA . ASN A 1 242 ? -20.733 -15.811 9.333 1.00 80.44 242 ASN A CA 1
ATOM 1979 C C . ASN A 1 242 ? -19.742 -15.122 10.280 1.00 80.44 242 ASN A C 1
ATOM 1981 O O . ASN A 1 242 ? -19.476 -15.612 11.378 1.00 80.44 242 ASN A O 1
ATOM 1985 N N . ALA A 1 243 ? -19.195 -13.978 9.882 1.00 83.88 243 ALA A N 1
ATOM 1986 C CA . ALA A 1 243 ? -18.131 -13.329 10.622 1.00 83.88 243 ALA A CA 1
ATOM 1987 C C . ALA A 1 243 ? -18.694 -12.408 11.725 1.00 83.88 243 ALA A C 1
ATOM 1989 O O . ALA A 1 243 ? -19.419 -11.435 11.471 1.00 83.88 243 ALA A O 1
ATOM 1990 N N . LYS A 1 244 ? -18.370 -12.728 12.984 1.00 80.81 244 LYS A N 1
ATOM 1991 C CA . LYS A 1 244 ? -18.837 -11.996 14.172 1.00 80.81 244 LYS A CA 1
ATOM 1992 C C . LYS A 1 244 ? -17.713 -11.141 14.773 1.00 80.81 244 LYS A C 1
ATOM 1994 O O . LYS A 1 244 ? -16.602 -11.640 14.948 1.00 80.81 244 LYS A O 1
ATOM 1999 N N . PRO A 1 245 ? -17.974 -9.868 15.119 1.00 83.12 245 PRO A N 1
ATOM 2000 C CA . PRO A 1 245 ? -16.993 -9.030 15.785 1.00 83.12 245 PRO A CA 1
ATOM 2001 C C . PRO A 1 245 ? -16.709 -9.527 17.194 1.00 83.12 245 PRO A C 1
ATOM 2003 O O . PRO A 1 245 ? -17.617 -9.947 17.914 1.00 83.12 245 PRO A O 1
ATOM 2006 N N . LEU A 1 246 ? -15.451 -9.391 17.604 1.00 80.12 246 LEU A N 1
ATOM 2007 C CA . LEU A 1 246 ? -14.961 -9.793 18.921 1.00 80.12 246 LEU A CA 1
ATOM 2008 C C . LEU A 1 246 ? -15.776 -9.166 20.067 1.00 80.12 246 LEU A C 1
ATOM 2010 O O . LEU A 1 246 ? -16.151 -9.832 21.031 1.00 80.12 246 LEU A O 1
ATOM 2014 N N . LEU A 1 247 ? -16.123 -7.887 19.905 1.00 81.75 247 LEU A N 1
ATOM 2015 C CA . LEU A 1 247 ? -16.898 -7.086 20.853 1.00 81.75 247 LEU A CA 1
ATOM 2016 C C . LEU A 1 247 ? -18.415 -7.171 20.619 1.00 81.75 247 LEU A C 1
ATOM 2018 O O . LEU A 1 247 ? -19.173 -6.340 21.101 1.00 81.75 247 LEU A O 1
ATOM 2022 N N . MET A 1 248 ? -18.924 -8.157 19.881 1.00 77.75 248 MET A N 1
ATOM 2023 C CA . MET A 1 248 ? -20.368 -8.437 19.891 1.00 77.75 248 MET A CA 1
ATOM 2024 C C . MET A 1 248 ? -20.770 -9.464 20.952 1.00 77.75 248 MET A C 1
ATOM 2026 O O . MET A 1 248 ? -21.955 -9.557 21.262 1.00 77.75 248 MET A O 1
ATOM 2030 N N . ASN A 1 249 ? -19.805 -10.166 21.548 1.00 81.44 249 ASN A N 1
ATOM 2031 C CA . ASN A 1 249 ? -20.024 -11.104 22.641 1.00 81.44 249 ASN A CA 1
ATOM 2032 C C . ASN A 1 249 ? -20.075 -10.371 23.994 1.00 81.44 249 ASN A C 1
ATOM 2034 O O . ASN A 1 249 ? -19.163 -9.622 24.348 1.00 81.44 249 ASN A O 1
ATOM 2038 N N . ASP A 1 250 ? -21.136 -10.602 24.763 1.00 86.12 250 ASP A N 1
ATOM 2039 C CA . ASP A 1 250 ? -21.353 -9.946 26.055 1.00 86.12 250 ASP A CA 1
ATOM 2040 C C . ASP A 1 250 ? -20.327 -10.375 27.113 1.00 86.12 250 ASP A C 1
ATOM 2042 O O . ASP A 1 250 ? -19.912 -9.557 27.930 1.00 86.12 250 ASP A O 1
ATOM 2046 N N . ASN A 1 251 ? -19.829 -11.615 27.054 1.00 88.62 251 ASN A N 1
ATOM 2047 C CA . ASN A 1 251 ? -18.743 -12.062 27.930 1.00 88.62 251 ASN A CA 1
ATOM 2048 C C . ASN A 1 251 ? -17.443 -11.307 27.641 1.00 88.62 251 ASN A C 1
ATOM 2050 O O . ASN A 1 251 ? -16.679 -11.025 28.561 1.00 88.62 251 ASN A O 1
ATOM 2054 N N . THR A 1 252 ? -17.202 -10.955 26.378 1.00 89.62 252 THR A N 1
ATOM 2055 C CA . THR A 1 252 ? -16.030 -10.172 25.990 1.00 89.62 252 THR A CA 1
ATOM 2056 C C . THR A 1 252 ? -16.103 -8.753 26.541 1.00 89.62 252 THR A C 1
ATOM 2058 O O . THR A 1 252 ? -15.121 -8.269 27.096 1.00 89.62 252 THR A O 1
ATOM 2061 N N . TRP A 1 253 ? -17.269 -8.104 26.445 1.00 91.06 253 TRP A N 1
ATOM 2062 C CA . TRP A 1 253 ? -17.473 -6.786 27.052 1.00 91.06 253 TRP A CA 1
ATOM 2063 C C . TRP A 1 253 ? -17.277 -6.813 28.562 1.00 91.06 253 TRP A C 1
ATOM 2065 O O . TRP A 1 253 ? -16.564 -5.966 29.082 1.00 91.06 253 TRP A O 1
ATOM 2075 N N . LYS A 1 254 ? -17.849 -7.802 29.256 1.00 91.44 254 LYS A N 1
ATOM 2076 C CA . LYS A 1 254 ? -17.676 -7.941 30.708 1.00 91.44 254 LYS A CA 1
ATOM 2077 C C . LYS A 1 254 ? -16.203 -8.062 31.091 1.00 91.44 254 LYS A C 1
ATOM 2079 O O . LYS A 1 254 ? -15.730 -7.263 31.885 1.00 91.44 254 LYS A O 1
ATOM 2084 N N . LYS A 1 255 ? -15.460 -8.976 30.453 1.00 92.12 255 LYS A N 1
ATOM 2085 C CA . LYS A 1 255 ? -14.015 -9.150 30.691 1.00 92.12 255 LYS A CA 1
ATOM 2086 C C . LYS A 1 255 ? -13.202 -7.880 30.419 1.00 92.12 255 LYS A C 1
ATOM 2088 O O . LYS A 1 255 ? -12.210 -7.644 31.097 1.00 92.12 255 LYS A O 1
ATOM 2093 N N . LEU A 1 256 ? -13.592 -7.098 29.410 1.00 94.25 256 LEU A N 1
ATOM 2094 C CA . LEU A 1 256 ? -12.920 -5.846 29.064 1.00 94.25 256 LEU A CA 1
ATOM 2095 C C . LEU A 1 256 ? -13.211 -4.732 30.079 1.00 94.25 256 LEU A C 1
ATOM 2097 O O . LEU A 1 256 ? -12.315 -3.956 30.386 1.00 94.25 256 LEU A O 1
ATOM 2101 N N . LEU A 1 257 ? -14.456 -4.629 30.552 1.00 95.00 257 LEU A N 1
ATOM 2102 C CA . LEU A 1 257 ? -14.941 -3.495 31.343 1.00 95.00 257 LEU A CA 1
ATOM 2103 C C . LEU A 1 257 ? -14.800 -3.689 32.854 1.00 95.00 257 LEU A C 1
ATOM 2105 O O . LEU A 1 257 ? -14.596 -2.706 33.552 1.00 95.00 257 LEU A O 1
ATOM 2109 N N . GLU A 1 258 ? -14.873 -4.923 33.355 1.00 93.50 258 GLU A N 1
ATOM 2110 C CA . GLU A 1 258 ? -14.724 -5.248 34.781 1.00 93.50 258 GLU A CA 1
ATOM 2111 C C . GLU A 1 258 ? -13.475 -4.619 35.435 1.00 93.50 258 GLU A C 1
ATOM 2113 O O . GLU A 1 258 ? -13.625 -3.986 36.477 1.00 93.50 258 GLU A O 1
ATOM 2118 N N . PRO A 1 259 ? -12.265 -4.673 34.840 1.00 93.81 259 PRO A N 1
ATOM 2119 C CA . PRO A 1 259 ? -11.092 -4.014 35.424 1.00 93.81 259 PRO A CA 1
ATOM 2120 C C . PRO A 1 259 ? -11.084 -2.482 35.275 1.00 93.81 259 PRO A C 1
ATOM 2122 O O . PRO A 1 259 ? -10.216 -1.827 35.847 1.00 93.81 259 PRO A O 1
ATOM 2125 N N . LEU A 1 260 ? -12.004 -1.906 34.494 1.00 95.44 260 LEU A N 1
ATOM 2126 C CA . LEU A 1 260 ? -12.107 -0.463 34.237 1.00 95.44 260 LEU A CA 1
ATOM 2127 C C . LEU A 1 260 ? -13.236 0.204 35.045 1.00 95.44 260 LEU A C 1
ATOM 2129 O O . LEU A 1 260 ? -13.328 1.430 35.062 1.00 95.44 260 LEU A O 1
ATOM 2133 N N . ASP A 1 261 ? -14.110 -0.586 35.675 1.00 96.06 261 ASP A N 1
ATOM 2134 C CA . ASP A 1 261 ? -15.316 -0.126 36.364 1.00 96.06 261 ASP A CA 1
ATOM 2135 C C . ASP A 1 261 ? -15.021 0.321 37.805 1.00 96.06 261 ASP A C 1
ATOM 2137 O O . ASP A 1 261 ? -15.114 -0.456 38.755 1.00 96.06 261 ASP A O 1
ATOM 2141 N N . CYS A 1 262 ? -14.663 1.594 37.980 1.00 95.31 262 CYS A N 1
ATOM 2142 C CA . CYS A 1 262 ? -14.459 2.216 39.290 1.00 95.31 262 CYS A CA 1
ATOM 2143 C C . CYS A 1 262 ? -15.130 3.597 39.384 1.00 95.31 262 CYS A C 1
ATOM 2145 O O . CYS A 1 262 ? -15.463 4.207 38.372 1.00 95.31 262 CYS A O 1
ATOM 2147 N N . GLU A 1 263 ? -15.353 4.093 40.606 1.00 95.12 263 GLU A N 1
ATOM 2148 C CA . GLU A 1 263 ? -16.147 5.314 40.863 1.00 95.12 263 GLU A CA 1
ATOM 2149 C C . GLU A 1 263 ? -15.582 6.578 40.199 1.00 95.12 263 GLU A C 1
ATOM 2151 O O . GLU A 1 263 ? -16.335 7.481 39.840 1.00 95.12 263 GLU A O 1
ATOM 2156 N N . ASN A 1 264 ? -14.263 6.629 40.004 1.00 96.19 264 ASN A N 1
ATOM 2157 C CA . ASN A 1 264 ? -13.575 7.740 39.358 1.00 96.19 264 ASN A CA 1
ATOM 2158 C C . ASN A 1 264 ? -13.270 7.499 37.867 1.00 96.19 264 ASN A C 1
ATOM 2160 O O . ASN A 1 264 ? -12.471 8.230 37.275 1.00 96.19 264 ASN A O 1
ATOM 2164 N N . ALA A 1 265 ? -13.861 6.470 37.251 1.00 97.31 265 ALA A N 1
ATOM 2165 C CA . ALA A 1 265 ? -13.668 6.165 35.838 1.00 97.31 265 ALA A CA 1
ATOM 2166 C C . ALA A 1 265 ? -14.733 6.806 34.940 1.00 97.31 265 ALA A C 1
ATOM 2168 O O . ALA A 1 265 ? -15.922 6.824 35.256 1.00 97.31 265 ALA A O 1
ATOM 2169 N N . VAL A 1 266 ? -14.301 7.252 33.758 1.00 97.50 266 VAL A N 1
ATOM 2170 C CA . VAL A 1 266 ? -15.163 7.724 32.669 1.00 97.50 266 VAL A CA 1
ATOM 2171 C C . VAL A 1 266 ? -14.878 6.903 31.417 1.00 97.50 266 VAL A C 1
ATOM 2173 O O . VAL A 1 266 ? -13.796 6.983 30.834 1.00 97.50 266 VAL A O 1
ATOM 2176 N N . LEU A 1 267 ? -15.863 6.124 30.985 1.00 97.19 267 LEU A N 1
ATOM 2177 C CA . LEU A 1 267 ? -15.845 5.348 29.752 1.00 97.19 267 LEU A CA 1
ATOM 2178 C C . LEU A 1 267 ? -16.487 6.172 28.629 1.00 97.19 267 LEU A C 1
ATOM 2180 O O . LEU A 1 267 ? -17.685 6.461 28.672 1.00 97.19 267 LEU A O 1
ATOM 2184 N N . ILE A 1 268 ? -15.701 6.535 27.614 1.00 95.88 268 ILE A N 1
ATOM 2185 C CA . ILE A 1 268 ? -16.166 7.370 26.495 1.00 95.88 268 ILE A CA 1
ATOM 2186 C C . ILE A 1 268 ? -16.391 6.505 25.261 1.00 95.88 268 ILE A C 1
ATOM 2188 O O . ILE A 1 268 ? -15.488 5.783 24.839 1.00 95.88 268 ILE A O 1
ATOM 2192 N N . VAL A 1 269 ? -17.568 6.619 24.646 1.00 93.81 269 VAL A N 1
ATOM 2193 C CA . VAL A 1 269 ? -17.944 5.853 23.449 1.00 93.81 269 VAL A CA 1
ATOM 2194 C C . VAL A 1 269 ? -18.324 6.767 22.285 1.00 93.81 269 VAL A C 1
ATOM 2196 O O . VAL A 1 269 ? -18.679 7.933 22.460 1.00 93.81 269 VAL A O 1
ATOM 2199 N N . HIS A 1 270 ? -18.268 6.228 21.065 1.00 89.38 270 HIS A N 1
ATOM 2200 C CA . HIS A 1 270 ? -18.759 6.940 19.887 1.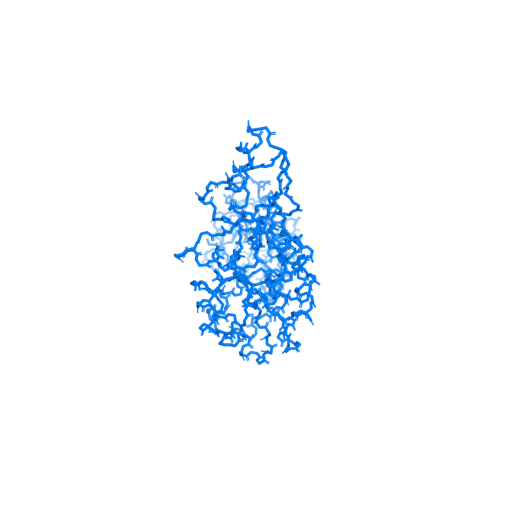00 89.38 270 HIS A CA 1
ATOM 2201 C C . HIS A 1 270 ? -20.288 7.109 19.956 1.00 89.38 270 HIS A C 1
ATOM 2203 O O . HIS A 1 270 ? -20.971 6.140 20.309 1.00 89.38 270 HIS A O 1
ATOM 2209 N N . PRO A 1 271 ? -20.842 8.272 19.556 1.00 88.00 271 PRO A N 1
ATOM 2210 C CA . PRO A 1 271 ? -22.282 8.467 19.501 1.00 88.00 271 PRO A CA 1
ATOM 2211 C C . PRO A 1 271 ? -22.941 7.475 18.544 1.00 88.00 271 PRO A C 1
ATOM 2213 O O . PRO A 1 271 ? -22.443 7.205 17.443 1.00 88.00 271 PRO A O 1
ATOM 2216 N N . THR A 1 272 ? -24.075 6.922 18.965 1.00 85.19 272 THR A N 1
ATOM 2217 C CA . THR A 1 272 ? -24.866 5.981 18.166 1.00 85.19 272 THR A CA 1
ATOM 2218 C C . THR A 1 272 ? -26.337 6.366 18.154 1.00 85.19 272 THR A C 1
ATOM 2220 O O . THR A 1 272 ? -26.839 7.011 19.072 1.00 85.19 272 THR A O 1
ATOM 2223 N N . LYS A 1 273 ? -27.067 5.934 17.116 1.00 82.44 273 LYS A N 1
ATOM 2224 C CA . LYS A 1 273 ? -28.521 6.121 17.068 1.00 82.44 273 LYS A CA 1
ATOM 2225 C C . LYS A 1 273 ? -29.156 5.530 18.334 1.00 82.44 273 LYS A C 1
ATOM 2227 O O . LYS A 1 273 ? -28.860 4.389 18.693 1.00 82.44 273 LYS A O 1
ATOM 2232 N N . ASP A 1 274 ? -30.012 6.313 18.985 1.00 84.75 274 ASP A N 1
ATOM 2233 C CA . ASP A 1 274 ? -30.716 5.961 20.225 1.00 84.75 274 ASP A CA 1
ATOM 2234 C C . ASP A 1 274 ? -29.783 5.568 21.392 1.00 84.75 274 ASP A C 1
ATOM 2236 O O . ASP A 1 274 ? -30.177 4.804 22.274 1.00 84.75 274 ASP A O 1
ATOM 2240 N N . LYS A 1 275 ? -28.528 6.046 21.394 1.00 88.81 275 LYS A N 1
ATOM 2241 C CA . LYS A 1 275 ? -27.522 5.779 22.440 1.00 88.81 275 LYS A CA 1
ATOM 2242 C C . LYS A 1 275 ? -27.257 4.293 22.700 1.00 88.81 275 LYS A C 1
ATOM 2244 O O . LYS A 1 275 ? -26.919 3.885 23.813 1.00 88.81 275 LYS A O 1
ATOM 2249 N N . ARG A 1 276 ? -27.431 3.444 21.682 1.00 87.69 276 ARG A N 1
ATOM 2250 C CA . ARG A 1 276 ? -27.372 1.977 21.819 1.00 87.69 276 ARG A CA 1
ATOM 2251 C C . ARG A 1 276 ? -26.053 1.472 22.394 1.00 87.69 276 ARG A C 1
ATOM 2253 O O . ARG A 1 276 ? -26.079 0.603 23.261 1.00 87.69 276 ARG A O 1
ATOM 2260 N N . LEU A 1 277 ? -24.914 1.981 21.918 1.00 89.31 277 LEU A N 1
ATOM 2261 C CA . LEU A 1 277 ? -23.603 1.529 22.398 1.00 89.31 277 LEU A CA 1
ATOM 2262 C C . LEU A 1 277 ? -23.368 1.954 23.852 1.00 89.31 277 LEU A C 1
ATOM 2264 O O . LEU A 1 277 ? -22.987 1.120 24.671 1.00 89.31 277 LEU A O 1
ATOM 2268 N N . ARG A 1 278 ? -23.681 3.212 24.182 1.00 93.50 278 ARG A N 1
ATOM 2269 C CA . ARG A 1 278 ? -23.635 3.738 25.553 1.00 93.50 278 ARG A CA 1
ATOM 2270 C C . ARG A 1 278 ? -24.489 2.899 26.497 1.00 93.50 278 ARG A C 1
ATOM 2272 O O . ARG A 1 278 ? -23.983 2.434 27.507 1.00 93.50 278 ARG A O 1
ATOM 2279 N N . ASN A 1 279 ? -25.750 2.647 26.148 1.00 92.38 279 ASN A N 1
ATOM 2280 C CA . ASN A 1 279 ? -26.664 1.866 26.987 1.00 92.38 279 ASN A CA 1
ATOM 2281 C C . ASN A 1 279 ? -26.196 0.412 27.152 1.00 92.38 279 ASN A C 1
ATOM 2283 O O . ASN A 1 279 ? -26.328 -0.155 28.234 1.00 92.38 279 ASN A O 1
ATOM 2287 N N . LYS A 1 280 ? -25.606 -0.181 26.105 1.00 90.56 280 LYS A N 1
ATOM 2288 C CA . LYS A 1 280 ? -25.002 -1.516 26.190 1.00 90.56 280 LYS A CA 1
ATOM 2289 C C . LYS A 1 280 ? -23.835 -1.534 27.179 1.00 90.56 280 LYS A C 1
ATOM 2291 O O . LYS A 1 280 ? -23.808 -2.394 28.050 1.00 90.56 280 LYS A O 1
ATOM 2296 N N . ILE A 1 281 ? -22.894 -0.600 27.064 1.00 93.12 281 ILE A N 1
ATOM 2297 C CA . ILE A 1 281 ? -21.723 -0.535 27.953 1.00 93.12 281 ILE A CA 1
ATOM 2298 C C . ILE A 1 281 ? -22.151 -0.222 29.389 1.00 93.12 281 ILE A C 1
ATOM 2300 O O . ILE A 1 281 ? -21.715 -0.904 30.309 1.00 93.12 281 ILE A O 1
ATOM 2304 N N . LEU A 1 282 ? -23.092 0.707 2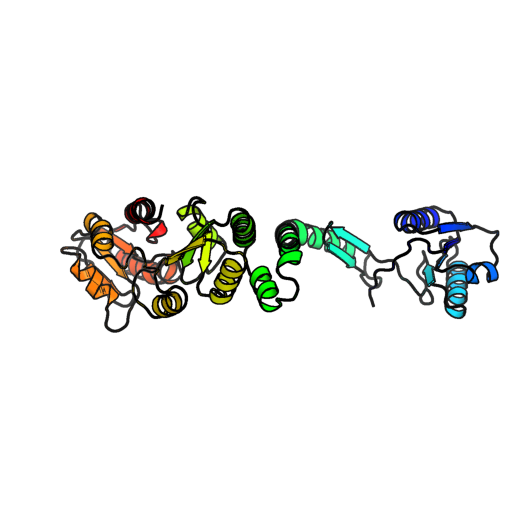9.569 1.00 94.25 282 LEU A N 1
ATOM 2305 C CA . LEU A 1 282 ? -23.671 1.039 30.869 1.00 94.25 282 LEU A CA 1
ATOM 2306 C C . LEU A 1 282 ? -24.297 -0.178 31.564 1.00 94.25 282 LEU A C 1
ATOM 2308 O O . LEU A 1 282 ? -24.203 -0.288 32.776 1.00 94.25 282 LEU A O 1
ATOM 2312 N N . SER A 1 283 ? -24.876 -1.127 30.819 1.00 93.75 283 SER A N 1
ATOM 2313 C CA . SER A 1 283 ? -25.432 -2.357 31.408 1.00 93.75 283 SER A CA 1
ATOM 2314 C C . SER A 1 283 ? -24.386 -3.297 32.029 1.00 93.75 283 SER A C 1
ATOM 2316 O O . SER A 1 283 ? -24.753 -4.216 32.762 1.00 93.75 283 SER A O 1
ATOM 2318 N N . TYR A 1 284 ? -23.096 -3.081 31.749 1.00 93.19 284 TYR A N 1
ATOM 2319 C CA . TYR A 1 284 ? -21.984 -3.858 32.305 1.00 93.19 284 TYR A CA 1
ATOM 2320 C C . TYR A 1 284 ? -21.242 -3.151 33.435 1.00 93.19 284 TYR A C 1
ATOM 2322 O O . TYR A 1 284 ? -20.457 -3.804 34.118 1.00 93.19 284 TYR A O 1
ATOM 2330 N N . CYS A 1 285 ? -21.484 -1.857 33.633 1.00 94.25 285 CYS A N 1
ATOM 2331 C CA . CYS A 1 285 ? -20.789 -1.042 34.620 1.00 94.25 285 CYS A CA 1
ATOM 2332 C C . CYS A 1 285 ? -21.713 -0.731 35.798 1.00 94.25 285 CYS A C 1
ATOM 2334 O O . CYS A 1 285 ? -22.909 -0.497 35.623 1.00 94.25 285 CYS A O 1
ATOM 2336 N N . LYS A 1 286 ? -21.154 -0.723 37.006 1.00 93.50 286 LYS A N 1
ATOM 2337 C CA . LYS A 1 286 ? -21.855 -0.373 38.245 1.00 93.50 286 LYS A CA 1
ATOM 2338 C C . LYS A 1 286 ? -21.417 0.980 38.790 1.00 93.50 286 LYS A C 1
ATOM 2340 O O . LYS A 1 286 ? -22.237 1.658 39.402 1.00 93.50 286 LYS A O 1
ATOM 2345 N N . CYS A 1 287 ? -20.157 1.352 38.579 1.00 94.62 287 CYS A N 1
ATOM 2346 C CA . CYS A 1 287 ? -19.530 2.494 39.238 1.00 94.62 287 CYS A CA 1
ATOM 2347 C C . CYS A 1 287 ? -19.116 3.583 38.242 1.00 94.62 287 CYS A C 1
ATOM 2349 O O . CYS A 1 287 ? -19.316 4.764 38.511 1.00 94.62 287 CYS A O 1
ATOM 2351 N N . ALA A 1 288 ? -18.552 3.196 37.096 1.00 96.38 288 ALA A N 1
ATOM 2352 C CA . ALA A 1 288 ? -17.997 4.130 36.126 1.00 96.38 288 ALA A CA 1
ATOM 2353 C C . ALA A 1 288 ? -19.068 4.973 35.420 1.00 96.38 288 ALA A C 1
ATOM 2355 O O . ALA A 1 288 ? -20.154 4.499 35.068 1.00 96.38 288 ALA A O 1
ATOM 2356 N N . GLN A 1 289 ? -18.720 6.221 35.108 1.00 96.50 289 GLN A N 1
ATOM 2357 C CA . GLN A 1 289 ? -19.532 7.071 34.248 1.00 96.50 289 GLN A CA 1
ATOM 2358 C C . GLN A 1 289 ? -19.401 6.599 32.790 1.00 96.50 289 GLN A C 1
ATOM 2360 O O . GLN A 1 289 ? -18.297 6.547 32.256 1.00 96.50 289 GLN A O 1
ATOM 2365 N N . VAL A 1 290 ? -20.514 6.304 32.111 1.00 96.94 290 VAL A N 1
ATOM 2366 C CA . VAL A 1 290 ? -20.516 5.949 30.676 1.00 96.94 290 VAL A CA 1
ATOM 2367 C C . VAL A 1 290 ? -21.158 7.067 29.866 1.00 96.94 290 VAL A C 1
ATOM 2369 O O . VAL A 1 290 ? -22.335 7.381 30.072 1.00 96.94 290 VAL A O 1
ATOM 2372 N N . ILE A 1 291 ? -20.398 7.649 28.937 1.00 95.44 291 ILE A N 1
ATOM 2373 C CA . ILE A 1 291 ? -20.829 8.811 28.150 1.00 95.44 291 ILE A CA 1
ATOM 2374 C C . ILE A 1 291 ? -20.544 8.666 26.654 1.00 95.44 291 ILE A C 1
ATOM 2376 O O . ILE A 1 291 ? -19.595 7.996 26.247 1.00 95.44 291 ILE A O 1
ATOM 2380 N N . GLU A 1 292 ? -21.354 9.331 25.830 1.00 93.88 292 GLU A N 1
ATOM 2381 C CA . GLU A 1 292 ? -21.011 9.604 24.424 1.00 93.88 292 GLU A CA 1
ATOM 2382 C C . GLU A 1 292 ? -20.112 10.855 24.314 1.00 93.88 292 GLU A C 1
ATOM 2384 O O . GLU A 1 292 ? -20.078 11.686 25.221 1.00 93.88 292 GLU A O 1
ATOM 2389 N N . LEU A 1 293 ? -19.352 10.984 23.217 1.00 89.56 293 LEU A N 1
ATOM 2390 C CA . LEU A 1 293 ? -18.390 12.085 22.989 1.00 89.56 293 LEU A CA 1
ATOM 2391 C C . LEU A 1 293 ? -18.958 13.500 23.180 1.00 89.56 293 LEU A C 1
ATOM 2393 O O . LEU A 1 293 ? -18.220 14.416 23.533 1.00 89.56 293 LEU A O 1
ATOM 2397 N N . ASP A 1 294 ? -20.237 13.689 22.881 1.00 86.81 294 ASP A N 1
ATOM 2398 C CA . ASP A 1 294 ? -20.954 14.961 22.935 1.00 86.81 294 ASP A CA 1
ATOM 2399 C C . ASP A 1 294 ? -21.616 15.229 24.299 1.00 86.81 294 ASP A C 1
ATOM 2401 O O . ASP A 1 294 ? -22.145 16.319 24.536 1.00 86.81 294 ASP A O 1
ATOM 2405 N N . GLU A 1 295 ? -21.561 14.268 25.223 1.00 91.75 295 GLU A N 1
ATOM 2406 C CA . GLU A 1 295 ? -22.100 14.410 26.571 1.00 91.75 295 GLU A CA 1
ATOM 2407 C C . GLU A 1 295 ? -21.097 15.077 27.530 1.00 91.75 295 GLU A C 1
ATOM 2409 O O . GLU A 1 295 ? -19.876 15.038 27.366 1.00 91.75 295 GLU A O 1
ATOM 2414 N N . LYS A 1 296 ? -21.623 15.721 28.578 1.00 90.25 296 LYS A N 1
ATOM 2415 C CA . LYS A 1 296 ? -20.796 16.352 29.614 1.00 90.25 296 LYS A CA 1
ATOM 2416 C C . LYS A 1 296 ? -20.303 15.308 30.620 1.00 90.25 296 LYS A C 1
ATOM 2418 O O . LYS A 1 296 ? -21.106 14.575 31.196 1.00 90.25 296 LYS A O 1
ATOM 2423 N N . VAL A 1 297 ? -19.000 15.319 30.894 1.00 93.56 297 VAL A N 1
ATOM 2424 C CA . VAL A 1 297 ? -18.397 14.570 32.008 1.00 93.56 297 VAL A CA 1
ATOM 2425 C C . VAL A 1 297 ? -18.835 15.176 33.338 1.00 93.56 297 VAL A C 1
ATOM 2427 O O . VAL A 1 297 ? -18.939 16.399 33.461 1.00 93.56 297 VAL A O 1
ATOM 2430 N N . GLN A 1 298 ? -19.084 14.321 34.327 1.00 93.38 298 GLN A N 1
ATOM 2431 C CA . GLN A 1 298 ? -19.286 14.728 35.710 1.00 93.38 298 GLN A CA 1
ATOM 2432 C C . GLN A 1 298 ? -17.970 14.528 36.460 1.00 93.38 298 GLN A C 1
ATOM 2434 O O . GLN A 1 298 ? -17.576 13.404 36.749 1.00 93.38 298 GLN A O 1
ATOM 2439 N N . TRP A 1 299 ? -17.274 15.621 36.759 1.00 93.12 299 TRP A N 1
ATOM 2440 C CA . TRP A 1 299 ? -16.010 15.582 37.491 1.00 93.12 299 TRP A CA 1
ATOM 2441 C C . TRP A 1 299 ? -16.268 15.499 39.000 1.00 93.12 299 TRP A C 1
ATOM 2443 O O . TRP A 1 299 ? -16.279 16.504 39.704 1.00 93.12 299 TRP A O 1
ATOM 2453 N N . ASN A 1 300 ? -16.566 14.295 39.480 1.00 89.94 300 ASN A N 1
ATOM 2454 C CA . ASN A 1 300 ? -16.987 14.030 40.858 1.00 89.94 300 ASN A CA 1
ATOM 2455 C C . ASN A 1 300 ? -15.831 13.657 41.807 1.00 89.94 300 ASN A C 1
ATOM 2457 O O . ASN A 1 300 ? -16.021 13.698 43.022 1.00 89.94 300 ASN A O 1
ATOM 2461 N N . CYS A 1 301 ? -14.645 13.329 41.288 1.00 91.25 301 CYS A N 1
ATOM 2462 C CA . CYS A 1 301 ? -13.452 13.037 42.084 1.00 91.25 301 CYS A CA 1
ATOM 2463 C C . CYS A 1 301 ? -12.294 13.980 41.734 1.00 91.25 301 CYS A C 1
ATOM 2465 O O . CYS A 1 301 ? -12.180 14.460 40.608 1.00 91.25 301 CYS A O 1
ATOM 2467 N N . SER A 1 302 ? -11.397 14.213 42.698 1.00 91.00 302 SER A N 1
ATOM 2468 C CA . SER A 1 302 ? -10.175 15.006 42.493 1.00 91.00 302 SER A CA 1
ATOM 2469 C C . SER A 1 302 ? -9.195 14.349 41.517 1.00 91.00 302 SER A C 1
ATOM 2471 O O . SER A 1 302 ? -8.449 15.053 40.838 1.00 91.00 302 SER A O 1
ATOM 2473 N N . GLU A 1 303 ? -9.219 13.017 41.424 1.00 96.19 303 GLU A N 1
ATOM 2474 C CA . GLU A 1 303 ? -8.512 12.231 40.416 1.00 96.19 303 GLU A CA 1
ATOM 2475 C C . GLU A 1 303 ? -9.510 11.394 39.614 1.00 96.19 303 GLU A C 1
ATOM 2477 O O . GLU A 1 303 ? -10.224 10.580 40.194 1.00 96.19 303 GLU A O 1
ATOM 2482 N N . MET A 1 304 ? -9.514 11.555 38.290 1.00 97.25 304 MET A N 1
ATOM 2483 C CA . MET A 1 304 ? -10.387 10.848 37.353 1.00 97.25 304 MET A CA 1
ATOM 2484 C C . MET A 1 304 ? -9.568 10.060 36.326 1.00 97.25 304 MET A C 1
ATOM 2486 O O . MET A 1 304 ? -8.522 10.519 35.854 1.00 97.25 304 MET A O 1
ATOM 2490 N N . ILE A 1 305 ? -10.060 8.885 35.935 1.00 97.31 305 ILE A N 1
ATOM 2491 C CA . ILE A 1 305 ? -9.440 8.032 34.917 1.00 97.31 305 ILE A CA 1
ATOM 2492 C C . ILE A 1 305 ? -10.353 7.966 33.696 1.00 97.31 305 ILE A C 1
ATOM 2494 O O . ILE A 1 305 ? -11.502 7.548 33.789 1.00 97.31 305 ILE A O 1
ATOM 2498 N N . VAL A 1 306 ? -9.848 8.370 32.535 1.00 96.81 306 VAL A N 1
ATOM 2499 C CA . VAL A 1 306 ? -10.622 8.386 31.293 1.00 96.81 306 VAL A CA 1
ATOM 2500 C C . VAL A 1 306 ? -10.187 7.247 30.383 1.00 96.81 306 VAL A C 1
ATOM 2502 O O . VAL A 1 306 ? -9.008 7.113 30.051 1.00 96.81 306 VAL A O 1
ATOM 2505 N N . TYR A 1 307 ? -11.161 6.454 29.944 1.00 96.75 307 TYR A N 1
ATOM 2506 C CA . TYR A 1 307 ? -10.975 5.324 29.047 1.00 96.75 307 TYR A CA 1
ATOM 2507 C C . TYR A 1 307 ? -11.725 5.561 27.728 1.00 96.75 307 TYR A C 1
ATOM 2509 O O . TYR A 1 307 ? -12.941 5.352 27.643 1.00 96.75 307 TYR A O 1
ATOM 2517 N N . PRO A 1 308 ? -11.019 5.991 26.672 1.00 95.25 308 PRO A N 1
ATOM 2518 C CA . PRO A 1 308 ? -11.588 6.090 25.335 1.00 95.25 308 PRO A CA 1
ATOM 2519 C C . PRO A 1 308 ? -11.832 4.685 24.758 1.00 95.25 308 PRO A C 1
ATOM 2521 O O . PRO A 1 308 ? -10.906 3.993 24.329 1.00 95.25 308 PRO A O 1
ATOM 2524 N N . LEU A 1 309 ? -13.097 4.262 24.699 1.00 94.31 309 LEU A N 1
ATOM 2525 C CA . LEU A 1 309 ? -13.518 2.980 24.128 1.00 94.31 309 LEU A CA 1
ATOM 2526 C C . LEU A 1 309 ? -13.684 3.099 22.607 1.00 94.31 309 LEU A C 1
ATOM 2528 O O . LEU A 1 309 ? -14.752 2.855 22.048 1.00 94.31 309 LEU A O 1
ATOM 2532 N N . PHE A 1 310 ? -12.601 3.493 21.940 1.00 91.50 310 PHE A N 1
ATOM 2533 C CA . PHE A 1 310 ? -12.474 3.509 20.486 1.00 91.50 310 PHE A CA 1
ATOM 2534 C C . PHE A 1 310 ? -11.478 2.452 20.069 1.00 91.50 310 PHE A C 1
ATOM 2536 O O . PHE A 1 310 ? -10.439 2.292 20.703 1.00 91.50 310 PHE A O 1
ATOM 2543 N N . LEU A 1 311 ? -11.755 1.756 18.970 1.00 91.44 311 LEU A N 1
ATOM 2544 C CA . LEU A 1 311 ? -10.819 0.756 18.486 1.00 91.44 311 LEU A CA 1
ATOM 2545 C C . LEU A 1 311 ? -9.488 1.397 18.070 1.00 91.44 311 LEU A C 1
ATOM 2547 O O . LEU A 1 311 ? -8.437 0.938 18.494 1.00 91.44 311 LEU A O 1
ATOM 2551 N N . LEU A 1 312 ? -9.537 2.491 17.307 1.00 89.56 312 LEU A N 1
ATOM 2552 C CA . LEU A 1 312 ? -8.359 3.178 16.774 1.00 89.56 312 LEU A CA 1
ATOM 2553 C C . LEU A 1 312 ? -8.177 4.568 17.388 1.00 89.56 312 LEU A C 1
ATOM 2555 O O . LEU A 1 312 ? -9.144 5.262 17.700 1.00 89.56 312 LEU A O 1
ATOM 2559 N N . ASP A 1 313 ? -6.918 4.989 17.476 1.00 85.94 313 ASP A N 1
ATOM 2560 C CA . ASP A 1 313 ? -6.489 6.316 17.927 1.00 85.94 313 ASP A CA 1
ATOM 2561 C C . ASP A 1 313 ? -6.617 7.338 16.778 1.00 85.94 313 ASP A C 1
ATOM 2563 O O . ASP A 1 313 ? -5.652 7.681 16.088 1.00 85.94 313 ASP A O 1
ATOM 2567 N N . GLY A 1 314 ? -7.863 7.718 16.485 1.00 83.38 314 GLY A N 1
ATOM 2568 C CA . GLY A 1 314 ? -8.228 8.655 15.418 1.00 83.38 314 GLY A CA 1
ATOM 2569 C C . GLY A 1 314 ? -8.546 10.064 15.924 1.00 83.38 314 GLY A C 1
ATOM 2570 O O . GLY A 1 314 ? -8.398 10.376 17.104 1.00 83.38 314 GLY A O 1
ATOM 2571 N N . LYS A 1 315 ? -9.053 10.920 15.025 1.00 84.31 315 LYS A N 1
ATOM 2572 C CA . LYS A 1 315 ? -9.426 12.318 15.326 1.00 84.31 315 LYS A CA 1
ATOM 2573 C C . LYS A 1 315 ? -10.290 12.468 16.586 1.00 84.31 315 LYS A C 1
ATOM 2575 O O . LYS A 1 315 ? -10.040 13.377 17.367 1.00 84.31 315 LYS A O 1
ATOM 2580 N N . HIS A 1 316 ? -11.255 11.574 16.802 1.00 84.81 316 HIS A N 1
ATOM 2581 C CA . HIS A 1 316 ? -12.116 11.623 17.987 1.00 84.81 316 HIS A CA 1
ATOM 2582 C C . HIS A 1 316 ? -11.338 11.536 19.298 1.00 84.81 316 HIS A C 1
ATOM 2584 O O . HIS A 1 316 ? -11.604 12.294 20.222 1.00 84.81 316 HIS A O 1
ATOM 2590 N N . VAL A 1 317 ? -10.330 10.671 19.366 1.00 84.31 317 VAL A N 1
ATOM 2591 C CA . VAL A 1 317 ? -9.478 10.562 20.552 1.00 84.31 317 VAL A CA 1
ATOM 2592 C C . VAL A 1 317 ? -8.552 11.774 20.640 1.00 84.31 317 VAL A C 1
ATOM 2594 O O . VAL A 1 317 ? -8.529 12.475 21.646 1.00 84.31 317 VAL A O 1
ATOM 2597 N N . LYS A 1 318 ? -7.825 12.065 19.557 1.00 86.38 318 LYS A N 1
ATOM 2598 C CA . LYS A 1 318 ? -6.772 13.094 19.550 1.00 86.38 318 LYS A CA 1
ATOM 2599 C C . LYS A 1 318 ? -7.288 14.521 19.725 1.00 86.38 318 LYS A C 1
ATOM 2601 O O . LYS A 1 318 ? -6.528 15.388 20.136 1.00 86.38 318 LYS A O 1
ATOM 2606 N N . VAL A 1 319 ? -8.540 14.784 19.353 1.00 89.19 319 VAL A N 1
ATOM 2607 C CA . VAL A 1 319 ? -9.118 16.133 19.357 1.00 89.19 319 VAL A CA 1
ATOM 2608 C C . VAL A 1 319 ? -10.278 16.232 20.332 1.00 89.19 319 VAL A C 1
ATOM 2610 O O . VAL A 1 319 ? -10.268 17.110 21.189 1.00 89.19 319 VAL A O 1
ATOM 2613 N N . ASP A 1 320 ? -11.291 15.379 20.195 1.00 90.38 320 ASP A N 1
ATOM 2614 C CA . ASP A 1 320 ? -12.549 15.567 20.924 1.00 90.38 320 ASP A CA 1
ATOM 2615 C C . ASP A 1 320 ? -12.408 15.126 22.388 1.00 90.38 320 ASP A C 1
ATOM 2617 O O . ASP A 1 320 ? -12.750 15.889 23.293 1.00 90.38 320 ASP A O 1
ATOM 2621 N N . VAL A 1 321 ? -11.812 13.951 22.630 1.00 92.38 321 VAL A N 1
ATOM 2622 C CA . VAL A 1 321 ? -11.488 13.495 23.990 1.00 92.38 321 VAL A CA 1
ATOM 2623 C C . VAL A 1 321 ? -10.463 14.425 24.630 1.00 92.38 321 VAL A C 1
ATOM 2625 O O . VAL A 1 321 ? -10.692 14.875 25.745 1.00 92.38 321 VAL A O 1
ATOM 2628 N N . GLU A 1 322 ? -9.385 14.801 23.937 1.00 92.38 322 GLU A N 1
ATOM 2629 C CA . GLU A 1 322 ? -8.366 15.679 24.534 1.00 92.38 322 GLU A CA 1
ATOM 2630 C C . GLU A 1 322 ? -8.940 17.038 24.971 1.00 92.38 322 GLU A C 1
ATOM 2632 O O . GLU A 1 322 ? -8.675 17.483 26.085 1.00 92.38 322 GLU A O 1
ATOM 2637 N N . LYS A 1 323 ? -9.820 17.657 24.170 1.00 92.00 323 LYS A N 1
ATOM 2638 C CA . LYS A 1 323 ? -10.543 18.882 24.571 1.00 92.00 323 LYS A CA 1
ATOM 2639 C C . LYS A 1 323 ? -11.381 18.684 25.832 1.00 92.00 323 LYS A C 1
ATOM 2641 O O . LYS A 1 323 ? -11.471 19.582 26.671 1.00 92.00 323 LYS A O 1
ATOM 2646 N N . MET A 1 324 ? -12.018 17.522 25.961 1.00 91.81 324 MET A N 1
ATOM 2647 C CA . MET A 1 324 ? -12.775 17.157 27.154 1.00 91.81 324 MET A CA 1
ATOM 2648 C C . MET A 1 324 ? -11.848 17.026 28.371 1.00 91.81 324 MET A C 1
ATOM 2650 O O . MET A 1 324 ? -12.174 17.559 29.433 1.00 91.81 324 MET A O 1
ATOM 2654 N N . LEU A 1 325 ? -10.669 16.411 28.209 1.00 93.25 325 LEU A N 1
ATOM 2655 C CA . LEU A 1 325 ? -9.667 16.309 29.275 1.00 93.25 325 LEU A CA 1
ATOM 2656 C C . LEU A 1 325 ? -9.134 17.690 29.677 1.00 93.25 325 LEU A C 1
ATOM 2658 O O . LEU A 1 325 ? -9.046 17.992 30.863 1.00 93.25 325 LEU A O 1
ATOM 2662 N N . GLU A 1 326 ? -8.817 18.561 28.715 1.00 93.56 326 GLU A N 1
ATOM 2663 C CA . GLU A 1 326 ? -8.359 19.930 28.985 1.00 93.56 326 GLU A CA 1
ATOM 2664 C C . GLU A 1 326 ? -9.358 20.718 29.831 1.00 93.56 326 GLU A C 1
ATOM 2666 O O . GLU A 1 326 ? -8.957 21.450 30.737 1.00 93.56 326 GLU A O 1
ATOM 2671 N N . LYS A 1 327 ? -10.658 20.558 29.561 1.00 91.31 327 LYS A N 1
ATOM 2672 C CA . LYS A 1 327 ? -11.704 21.195 30.358 1.00 91.31 327 LYS A CA 1
ATOM 2673 C C . LYS A 1 327 ? -11.659 20.720 31.813 1.00 91.31 327 LYS A C 1
ATOM 2675 O O . LYS A 1 327 ? -11.627 21.561 32.703 1.00 91.31 327 LYS A O 1
ATOM 2680 N N . GLY A 1 328 ? -11.589 19.411 32.053 1.00 92.12 328 GLY A N 1
ATOM 2681 C CA . GLY A 1 328 ? -11.486 18.876 33.414 1.00 92.12 328 GLY A CA 1
ATOM 2682 C C . GLY A 1 328 ? -10.201 19.309 34.132 1.00 92.12 328 GLY A C 1
ATOM 2683 O O . GLY A 1 328 ? -10.251 19.710 35.292 1.00 92.12 328 GLY A O 1
ATOM 2684 N N . ARG A 1 329 ? -9.057 19.361 33.430 1.00 95.06 329 ARG A N 1
ATOM 2685 C CA . ARG A 1 329 ? -7.796 19.887 33.995 1.00 95.06 329 ARG A CA 1
ATOM 2686 C C . ARG A 1 329 ? -7.917 21.355 34.422 1.00 95.06 329 ARG A C 1
ATOM 2688 O O . ARG A 1 329 ? -7.371 21.734 35.453 1.00 95.06 329 ARG A O 1
ATOM 2695 N N . ARG A 1 330 ? -8.652 22.185 33.668 1.00 94.38 330 ARG A N 1
ATOM 2696 C CA . ARG A 1 330 ? -8.935 23.589 34.043 1.00 94.38 330 ARG A CA 1
ATOM 2697 C C . ARG A 1 330 ? -9.854 23.712 35.259 1.00 94.38 330 ARG A C 1
ATOM 2699 O O . ARG A 1 330 ? -9.785 24.718 35.954 1.00 94.38 330 ARG A O 1
ATOM 2706 N N . GLU A 1 331 ? -10.676 22.702 35.522 1.00 92.44 331 GLU A N 1
ATOM 2707 C CA . GLU A 1 331 ? -11.513 22.598 36.724 1.00 92.44 331 GLU A CA 1
ATOM 2708 C C . GLU A 1 331 ? -10.731 22.053 37.942 1.00 92.44 331 GLU A C 1
ATOM 2710 O O . GLU A 1 331 ? -11.311 21.827 38.999 1.00 92.44 331 GLU A O 1
ATOM 2715 N N . GLY A 1 332 ? -9.405 21.878 37.827 1.00 94.06 332 GLY A N 1
ATOM 2716 C CA . GLY A 1 332 ? -8.528 21.440 38.921 1.00 94.06 332 GLY A CA 1
ATOM 2717 C C . GLY A 1 332 ? -8.460 19.922 39.112 1.00 94.06 332 GLY A C 1
ATOM 2718 O O . GLY A 1 332 ? -7.885 19.455 40.094 1.00 94.06 332 GLY A O 1
ATOM 2719 N N . ILE A 1 333 ? -9.023 19.151 38.182 1.00 96.75 333 ILE A N 1
ATOM 2720 C CA . ILE A 1 333 ? -9.093 17.691 38.254 1.00 96.75 333 ILE A CA 1
ATOM 2721 C C . ILE A 1 333 ? -7.791 17.073 37.742 1.00 96.75 333 ILE A C 1
ATOM 2723 O O . ILE A 1 333 ? -7.311 17.402 36.652 1.00 96.75 333 ILE A O 1
ATOM 2727 N N . GLN A 1 334 ? -7.231 16.127 38.496 1.00 96.75 334 GLN A N 1
ATOM 2728 C CA . GLN A 1 334 ? -6.137 15.286 38.022 1.00 96.75 334 GLN A CA 1
ATOM 2729 C C . GLN A 1 334 ? -6.699 14.200 37.104 1.00 96.75 334 GLN A C 1
ATOM 2731 O O . GLN A 1 334 ? -7.544 13.412 37.512 1.00 96.75 334 GLN A O 1
ATOM 2736 N N . ILE A 1 335 ? -6.245 14.154 35.852 1.00 97.06 335 ILE A N 1
ATOM 2737 C CA . ILE A 1 335 ? -6.796 13.244 34.841 1.00 97.06 335 ILE A CA 1
ATOM 2738 C C . ILE A 1 335 ? -5.717 12.296 34.338 1.00 97.06 335 ILE A C 1
ATOM 2740 O O . ILE A 1 335 ? -4.682 12.740 33.834 1.00 97.06 335 ILE A O 1
ATOM 2744 N N . LYS A 1 336 ? -5.997 10.993 34.406 1.00 96.19 336 LYS A N 1
ATOM 2745 C CA . LYS A 1 336 ? -5.180 9.932 33.805 1.00 96.19 336 LYS A CA 1
ATOM 2746 C C . LYS A 1 336 ? -5.912 9.321 32.615 1.00 96.19 336 LYS A C 1
ATOM 2748 O O . LYS A 1 336 ? -7.107 9.063 32.685 1.00 96.19 336 LYS A O 1
ATOM 2753 N N . MET A 1 337 ? -5.185 9.045 31.537 1.00 95.31 337 MET A N 1
ATOM 2754 C CA . MET A 1 337 ? -5.689 8.292 30.387 1.00 95.31 337 MET A CA 1
ATOM 2755 C C . MET A 1 337 ? -4.712 7.145 30.100 1.00 95.31 337 MET A C 1
ATOM 2757 O O . MET A 1 337 ? -3.700 7.364 29.434 1.00 95.31 337 MET A O 1
ATOM 2761 N N . PRO A 1 338 ? -4.954 5.940 30.649 1.00 94.88 338 PRO A N 1
ATOM 2762 C CA . PRO A 1 338 ? -3.988 4.839 30.591 1.00 94.88 338 PRO A CA 1
ATOM 2763 C C . PRO A 1 338 ? -3.700 4.338 29.172 1.00 94.88 338 PRO A C 1
ATOM 2765 O O . PRO A 1 338 ? -2.618 3.823 28.899 1.00 94.88 338 PRO A O 1
ATOM 2768 N N . PHE A 1 339 ? -4.663 4.489 28.265 1.00 93.81 339 PHE A N 1
ATOM 2769 C CA . PHE A 1 339 ? -4.520 4.177 26.850 1.00 93.81 339 PHE A CA 1
ATOM 2770 C C . PHE A 1 339 ? -5.398 5.106 26.010 1.00 93.81 339 PHE A C 1
ATOM 2772 O O . PHE A 1 339 ? -6.422 5.601 26.469 1.00 93.81 339 PHE A O 1
ATOM 2779 N N . HIS A 1 340 ? -5.012 5.301 24.751 1.00 92.19 340 HIS A N 1
ATOM 2780 C CA . HIS A 1 340 ? -5.732 6.160 23.803 1.00 92.19 340 HIS A CA 1
ATOM 2781 C C . HIS A 1 340 ? -6.790 5.402 22.984 1.00 92.19 340 HIS A C 1
ATOM 2783 O O . HIS A 1 340 ? -7.696 6.003 22.419 1.00 92.19 340 HIS A O 1
ATOM 2789 N N . CYS A 1 341 ? -6.685 4.077 22.891 1.00 93.19 341 CYS A N 1
ATOM 2790 C CA . CYS A 1 341 ? -7.624 3.237 22.153 1.00 93.19 341 CYS A CA 1
ATOM 2791 C C . CYS A 1 341 ? -7.557 1.783 22.637 1.00 93.19 341 CYS A C 1
ATOM 2793 O O . CYS A 1 341 ? -6.593 1.377 23.291 1.00 93.19 341 CYS A O 1
ATOM 2795 N N . LEU A 1 342 ? -8.553 0.978 22.266 1.00 93.75 342 LEU A N 1
ATOM 2796 C CA . LEU A 1 342 ? -8.658 -0.426 22.657 1.00 93.75 342 LEU A CA 1
ATOM 2797 C C . LEU A 1 342 ? -7.500 -1.279 22.131 1.00 93.75 342 LEU A C 1
ATOM 2799 O O . LEU A 1 342 ? -7.077 -2.182 22.839 1.00 93.75 342 LEU A O 1
ATOM 2803 N N . LEU A 1 343 ? -6.915 -0.982 20.962 1.00 93.62 343 LEU A N 1
ATOM 2804 C CA . LEU A 1 343 ? -5.731 -1.729 20.496 1.00 93.62 343 LEU A CA 1
ATOM 2805 C C . LEU A 1 343 ? -4.519 -1.593 21.438 1.00 93.62 343 LEU A C 1
ATOM 2807 O O . LEU A 1 343 ? -3.639 -2.450 21.429 1.00 93.62 343 LEU A O 1
ATOM 2811 N N . LYS A 1 344 ? -4.475 -0.538 22.263 1.00 93.00 344 LYS A N 1
ATOM 2812 C CA . LYS A 1 344 ? -3.445 -0.312 23.292 1.00 93.00 344 LYS A CA 1
ATOM 2813 C C . LYS A 1 344 ? -3.872 -0.797 24.688 1.00 93.00 344 LYS A C 1
ATOM 2815 O O . LYS A 1 344 ? -3.094 -0.689 25.632 1.00 93.00 344 LYS A O 1
ATOM 2820 N N . CYS A 1 345 ? -5.093 -1.308 24.840 1.00 94.19 345 CYS A N 1
ATOM 2821 C CA . CYS A 1 345 ? -5.595 -1.863 26.094 1.00 94.19 345 CYS A CA 1
ATOM 2822 C C . CYS A 1 345 ? -5.124 -3.319 26.244 1.00 94.19 345 CYS A C 1
ATOM 2824 O O . CYS A 1 345 ? -5.407 -4.162 25.390 1.00 94.19 345 CYS A O 1
ATOM 2826 N N . LYS A 1 346 ? -4.430 -3.631 27.347 1.00 92.31 346 LYS A N 1
ATOM 2827 C CA . LYS A 1 346 ? -3.864 -4.971 27.598 1.00 92.31 346 LYS A CA 1
ATOM 2828 C C . LYS A 1 346 ? -4.946 -6.048 27.667 1.00 92.31 346 LYS A C 1
ATOM 2830 O O . LYS A 1 346 ? -4.754 -7.165 27.200 1.00 92.31 346 LYS A O 1
ATOM 2835 N N . GLU A 1 347 ? -6.093 -5.720 28.240 1.00 92.56 347 GLU A N 1
ATOM 2836 C CA . GLU A 1 347 ? -7.240 -6.609 28.392 1.00 92.56 347 GLU A CA 1
ATOM 2837 C C . GLU A 1 347 ? -7.838 -6.942 27.023 1.00 92.56 347 GLU A C 1
ATOM 2839 O O . GLU A 1 347 ? -8.112 -8.106 26.735 1.00 92.56 347 GLU A O 1
ATOM 2844 N N . PHE A 1 348 ? -7.958 -5.945 26.140 1.00 93.25 348 PHE A N 1
ATOM 2845 C CA . PHE A 1 348 ? -8.411 -6.156 24.766 1.00 93.25 348 PHE A CA 1
ATOM 2846 C C . PHE A 1 348 ? -7.422 -7.004 23.954 1.00 93.25 348 PHE A C 1
ATOM 2848 O O . PHE A 1 348 ? -7.843 -7.904 23.229 1.00 93.25 348 PHE A O 1
ATOM 2855 N N . GLN A 1 349 ? -6.117 -6.774 24.116 1.00 92.56 349 GLN A N 1
ATOM 2856 C CA . GLN A 1 349 ? -5.073 -7.603 23.503 1.00 92.56 349 GLN A CA 1
ATOM 2857 C C . GLN A 1 349 ? -5.176 -9.064 23.958 1.00 92.56 349 GLN A C 1
ATOM 2859 O O . GLN A 1 349 ? -5.224 -9.962 23.124 1.00 92.56 349 GLN A O 1
ATOM 2864 N N . LYS A 1 350 ? -5.322 -9.320 25.266 1.00 91.31 350 LYS A N 1
ATOM 2865 C CA . LYS A 1 350 ? -5.537 -10.681 25.798 1.00 91.31 350 LYS A CA 1
ATOM 2866 C C . LYS A 1 350 ? -6.778 -11.341 25.202 1.00 91.31 350 LYS A C 1
ATOM 2868 O O . LYS A 1 350 ? -6.731 -12.505 24.823 1.00 91.31 350 LYS A O 1
ATOM 2873 N N . ILE A 1 351 ? -7.885 -10.604 25.108 1.00 91.00 351 ILE A N 1
ATOM 2874 C CA . ILE A 1 351 ? -9.124 -11.097 24.498 1.00 91.00 351 ILE A CA 1
ATOM 2875 C C . ILE A 1 351 ? -8.890 -11.485 23.033 1.00 91.00 351 ILE A C 1
ATOM 2877 O O . ILE A 1 351 ? -9.356 -12.544 22.611 1.00 91.00 351 ILE A O 1
ATOM 2881 N N . TYR A 1 352 ? -8.193 -10.645 22.263 1.00 90.38 352 TYR A N 1
ATOM 2882 C CA . TYR A 1 352 ? -7.860 -10.926 20.867 1.00 90.38 352 TYR A CA 1
ATOM 2883 C C . TYR A 1 352 ? -7.028 -12.206 20.745 1.00 90.38 352 TYR A C 1
ATOM 2885 O O . TYR A 1 352 ? -7.426 -13.113 20.018 1.00 90.38 352 TYR A O 1
ATOM 2893 N N . LEU A 1 353 ? -5.958 -12.332 21.533 1.00 87.56 353 LEU A N 1
ATOM 2894 C CA . LEU A 1 353 ? -5.095 -13.516 21.544 1.00 87.56 353 LEU A CA 1
ATOM 2895 C C . LEU A 1 353 ? -5.836 -14.806 21.930 1.00 87.56 353 LEU A C 1
ATOM 2897 O O . LEU A 1 353 ? -5.447 -15.871 21.485 1.00 87.56 353 LEU A O 1
ATOM 2901 N N . GLN A 1 354 ? -6.878 -14.731 22.763 1.00 86.38 354 GLN A N 1
ATOM 2902 C CA . GLN A 1 354 ? -7.640 -15.909 23.210 1.00 86.38 354 GLN A CA 1
ATOM 2903 C C . GLN A 1 354 ? -8.790 -16.309 22.282 1.00 86.38 354 GLN A C 1
ATOM 2905 O O . GLN A 1 354 ? -9.307 -17.418 22.391 1.00 86.38 354 GLN A O 1
ATOM 2910 N N . SER A 1 355 ? -9.287 -15.368 21.480 1.00 80.06 355 SER A N 1
ATOM 2911 C CA . SER A 1 355 ? -10.534 -15.550 20.722 1.00 80.06 355 SER A CA 1
ATOM 2912 C C . SER A 1 355 ? -10.318 -15.558 19.218 1.00 80.06 355 SER A C 1
ATOM 2914 O O . SER A 1 355 ? -11.201 -15.985 18.476 1.00 80.06 355 SER A O 1
ATOM 2916 N N . VAL A 1 356 ? -9.202 -14.989 18.769 1.00 78.50 356 VAL A N 1
ATOM 2917 C CA . VAL A 1 356 ? -8.876 -14.835 17.359 1.00 78.50 356 VAL A CA 1
ATOM 2918 C C . VAL A 1 356 ? -7.727 -15.768 17.021 1.00 78.50 356 VAL A C 1
ATOM 2920 O O . VAL A 1 356 ? -7.918 -16.594 16.135 1.00 78.50 356 VAL A O 1
ATOM 2923 N N . LEU A 1 357 ? -6.589 -15.670 17.708 1.00 75.44 357 LEU A N 1
ATOM 2924 C CA . LEU A 1 357 ? -5.476 -16.612 17.535 1.00 75.44 357 LEU A CA 1
ATOM 2925 C C . LEU A 1 357 ? -5.789 -17.959 18.180 1.00 75.44 357 LEU A C 1
ATOM 2927 O O . LEU A 1 357 ? -5.387 -18.969 17.562 1.00 75.44 357 LEU A O 1
#

pLDDT: mean 91.24, std 4.71, range [72.38, 97.88]